Protein AF-A0A1W9ZMY2-F1 (afdb_monomer_lite)

pLDDT: mean 93.04, std 9.9, range [41.12, 98.62]

Radius of gyration: 19.67 Å; chains: 1; bounding box: 47×39×59 Å

Structure (mmCIF, N/CA/C/O backbone):
data_AF-A0A1W9ZMY2-F1
#
_entry.id   AF-A0A1W9ZMY2-F1
#
loop_
_atom_site.group_PDB
_atom_site.id
_atom_site.type_symbol
_atom_site.label_atom_id
_atom_site.label_alt_id
_atom_site.label_comp_id
_atom_site.label_asym_id
_atom_site.label_entity_id
_atom_site.label_seq_id
_atom_site.pdbx_PDB_ins_code
_atom_site.Cartn_x
_atom_site.Cartn_y
_atom_site.Cartn_z
_atom_site.occupancy
_atom_site.B_iso_or_equiv
_atom_site.auth_seq_id
_atom_site.auth_comp_id
_atom_site.auth_asym_id
_atom_site.auth_atom_id
_atom_site.pdbx_PDB_model_num
ATOM 1 N N . MET A 1 1 ? 29.558 -10.028 -0.519 1.00 41.12 1 MET A N 1
ATOM 2 C CA . MET A 1 1 ? 28.369 -9.901 -1.384 1.00 41.12 1 MET A CA 1
ATOM 3 C C . MET A 1 1 ? 28.801 -9.209 -2.659 1.00 41.12 1 MET A C 1
ATOM 5 O O . MET A 1 1 ? 29.279 -8.085 -2.589 1.00 41.12 1 MET A O 1
ATOM 9 N N . THR A 1 2 ? 28.735 -9.897 -3.792 1.00 44.56 2 THR A N 1
ATOM 10 C CA . THR A 1 2 ? 28.976 -9.296 -5.108 1.00 44.56 2 THR A CA 1
ATOM 11 C C . THR A 1 2 ? 27.843 -8.309 -5.375 1.00 44.56 2 THR A C 1
ATOM 13 O O . THR A 1 2 ? 26.681 -8.686 -5.241 1.00 44.56 2 THR A O 1
ATOM 16 N N . ALA A 1 3 ? 28.158 -7.051 -5.690 1.00 57.31 3 ALA A N 1
ATOM 17 C CA . ALA A 1 3 ? 27.140 -6.082 -6.084 1.00 57.31 3 ALA A CA 1
ATOM 18 C C . ALA A 1 3 ? 26.382 -6.636 -7.298 1.00 57.31 3 ALA A C 1
ATOM 20 O O . ALA A 1 3 ? 26.998 -7.060 -8.279 1.00 57.31 3 ALA A O 1
ATOM 21 N N . LEU A 1 4 ? 25.057 -6.693 -7.207 1.00 70.75 4 LEU A N 1
ATOM 22 C CA . LEU A 1 4 ? 24.229 -7.269 -8.255 1.00 70.75 4 LEU A CA 1
ATOM 23 C C . LEU A 1 4 ? 24.207 -6.292 -9.435 1.00 70.75 4 LEU A C 1
ATOM 25 O O . LEU A 1 4 ? 23.672 -5.189 -9.339 1.00 70.75 4 LEU A O 1
ATOM 29 N N . VAL A 1 5 ? 24.856 -6.659 -10.541 1.00 79.88 5 VAL A N 1
ATOM 30 C CA . VAL A 1 5 ? 24.943 -5.792 -11.720 1.00 79.88 5 VAL A CA 1
ATOM 31 C C . VAL A 1 5 ? 23.683 -5.979 -12.557 1.00 79.88 5 VAL A C 1
ATOM 33 O O . VAL A 1 5 ? 23.504 -7.005 -13.210 1.00 79.88 5 VAL A O 1
ATOM 36 N N . LEU A 1 6 ? 22.805 -4.974 -12.549 1.00 90.88 6 LEU A N 1
ATOM 37 C CA . LEU A 1 6 ? 21.632 -4.956 -13.420 1.00 90.88 6 LEU A CA 1
ATOM 38 C C . LEU A 1 6 ? 22.047 -4.917 -14.894 1.00 90.88 6 LEU A C 1
ATOM 40 O O . LEU A 1 6 ? 22.945 -4.165 -15.282 1.00 90.88 6 LEU A O 1
ATOM 44 N N . SER A 1 7 ? 21.339 -5.676 -15.731 1.00 94.38 7 SER A N 1
ATOM 45 C CA . SER A 1 7 ? 21.485 -5.570 -17.184 1.00 94.38 7 SER A CA 1
ATOM 46 C C . SER A 1 7 ? 21.065 -4.181 -17.678 1.00 94.38 7 SER A C 1
ATOM 48 O O . SER A 1 7 ? 20.201 -3.528 -17.087 1.00 94.38 7 SER A O 1
ATOM 50 N N . GLU A 1 8 ? 21.620 -3.742 -18.811 1.00 95.50 8 GLU A N 1
ATOM 51 C CA . GLU A 1 8 ? 21.239 -2.465 -19.437 1.00 95.50 8 GLU A CA 1
ATOM 52 C C . GLU A 1 8 ? 19.735 -2.379 -19.729 1.00 95.50 8 GLU A C 1
ATOM 54 O O . GLU A 1 8 ? 19.130 -1.315 -19.605 1.00 95.50 8 GLU A O 1
ATOM 59 N N . ARG A 1 9 ? 19.102 -3.514 -20.049 1.00 97.19 9 ARG A N 1
ATOM 60 C CA . ARG A 1 9 ? 17.650 -3.603 -20.239 1.00 97.19 9 ARG A CA 1
ATOM 61 C C . ARG A 1 9 ? 16.891 -3.204 -18.971 1.00 97.19 9 ARG A C 1
ATOM 63 O O . ARG A 1 9 ? 15.983 -2.385 -19.049 1.00 97.19 9 ARG A O 1
ATOM 70 N N . LEU A 1 10 ? 17.279 -3.729 -17.807 1.00 97.38 10 LEU A N 1
ATOM 71 C CA . LEU A 1 10 ? 16.609 -3.424 -16.536 1.00 97.38 10 LEU A CA 1
ATOM 72 C C . LEU A 1 10 ? 16.922 -2.011 -16.036 1.00 97.38 10 LEU A C 1
ATOM 74 O O . LEU A 1 10 ? 16.041 -1.352 -15.491 1.00 97.38 10 LEU A O 1
ATOM 78 N N . LYS A 1 11 ? 18.125 -1.487 -16.299 1.00 97.25 11 LYS A N 1
ATOM 79 C CA . LYS A 1 11 ? 18.429 -0.068 -16.044 1.00 97.25 11 LYS A CA 1
ATOM 80 C C . LYS A 1 11 ? 17.511 0.856 -16.847 1.00 97.25 11 LYS A C 1
ATOM 82 O O . LYS A 1 11 ? 16.967 1.810 -16.295 1.00 97.25 11 LYS A O 1
ATOM 87 N N . LYS A 1 12 ? 17.273 0.548 -18.127 1.00 98.19 12 LYS A N 1
ATOM 88 C CA . LYS A 1 12 ? 16.308 1.291 -18.955 1.00 98.19 12 LYS A CA 1
ATOM 89 C C . LYS A 1 12 ? 14.867 1.129 -18.462 1.00 98.19 12 LYS A C 1
ATOM 91 O O . LYS A 1 12 ? 14.119 2.097 -18.507 1.00 98.19 12 LYS A O 1
ATOM 96 N N . ALA A 1 13 ? 14.500 -0.043 -17.939 1.00 98.25 13 ALA A N 1
ATOM 97 C CA . ALA A 1 13 ? 13.188 -0.269 -17.330 1.00 98.25 13 ALA A CA 1
ATOM 98 C C . ALA A 1 13 ? 12.941 0.655 -16.126 1.00 98.25 13 ALA A C 1
ATOM 100 O O . ALA A 1 13 ? 11.833 1.165 -15.972 1.00 98.25 13 ALA A O 1
ATOM 101 N N . LEU A 1 14 ? 13.969 0.907 -15.303 1.00 98.19 14 LEU A N 1
ATOM 102 C CA . LEU A 1 14 ? 13.917 1.867 -14.191 1.00 98.19 14 LEU A CA 1
ATOM 103 C C . LEU A 1 14 ? 13.819 3.318 -14.682 1.00 98.19 14 LEU A C 1
ATOM 105 O O . LEU A 1 14 ? 13.104 4.123 -14.086 1.00 98.19 14 LEU A O 1
ATOM 109 N N . ALA A 1 15 ? 14.505 3.648 -15.778 1.00 98.12 15 ALA A N 1
ATOM 110 C CA . ALA A 1 15 ? 14.528 4.988 -16.363 1.00 98.12 15 ALA A CA 1
ATOM 111 C C . ALA A 1 15 ? 13.302 5.323 -17.236 1.00 98.12 15 ALA A C 1
ATOM 113 O O . ALA A 1 15 ? 13.196 6.448 -17.711 1.00 98.12 15 ALA A O 1
ATOM 114 N N . PHE A 1 16 ? 12.389 4.372 -17.459 1.00 98.38 16 PHE A N 1
ATOM 115 C CA . PHE A 1 16 ? 11.204 4.581 -18.288 1.00 98.38 16 PHE A CA 1
ATOM 116 C C . PHE A 1 16 ? 10.341 5.733 -17.765 1.00 98.38 16 PHE A C 1
ATOM 118 O O . PHE A 1 16 ? 9.996 5.767 -16.577 1.00 98.38 16 PHE A O 1
ATOM 125 N N . ASP A 1 17 ? 9.997 6.651 -18.665 1.00 97.00 17 ASP A N 1
ATOM 126 C CA . ASP A 1 17 ? 9.179 7.821 -18.377 1.00 97.00 17 ASP A CA 1
ATOM 127 C C . ASP A 1 17 ? 7.728 7.596 -18.817 1.00 97.00 17 ASP A C 1
ATOM 129 O O . ASP A 1 17 ? 7.461 7.044 -19.885 1.00 97.00 17 ASP A O 1
ATOM 133 N N . ALA A 1 18 ? 6.794 8.006 -17.965 1.00 97.69 18 ALA A N 1
ATOM 134 C CA . ALA A 1 18 ? 5.362 7.820 -18.176 1.00 97.69 18 ALA A CA 1
ATOM 135 C C . ALA A 1 18 ? 4.571 8.952 -17.500 1.00 97.69 18 ALA A C 1
ATOM 137 O O . ALA A 1 18 ? 3.857 8.712 -16.522 1.00 97.69 18 ALA A O 1
ATOM 138 N N . PRO A 1 19 ? 4.680 10.200 -17.993 1.00 97.88 19 PRO A N 1
ATOM 139 C CA . PRO A 1 19 ? 4.024 11.353 -17.374 1.00 97.88 19 PRO A CA 1
ATOM 140 C C . PRO A 1 19 ? 2.501 11.179 -17.285 1.00 97.88 19 PRO A C 1
ATOM 142 O O . PRO A 1 19 ? 1.890 11.592 -16.307 1.00 97.88 19 PRO A O 1
ATOM 145 N N . TYR A 1 20 ? 1.898 10.453 -18.229 1.00 98.31 20 TYR A N 1
ATOM 146 C CA . TYR A 1 20 ? 0.473 10.112 -18.212 1.00 98.31 20 TYR A CA 1
ATOM 147 C C . TYR A 1 20 ? 0.052 9.272 -16.991 1.00 98.31 20 TYR A C 1
ATOM 149 O O . TYR A 1 20 ? -1.079 9.405 -16.523 1.00 98.31 20 TYR A O 1
ATOM 157 N N . VAL A 1 21 ? 0.943 8.439 -16.437 1.00 98.44 21 VAL A N 1
ATOM 158 C CA . VAL A 1 21 ? 0.683 7.716 -15.179 1.00 98.44 21 VAL A CA 1
ATOM 159 C C . VAL A 1 21 ? 0.682 8.698 -14.014 1.00 98.44 21 VAL A C 1
ATOM 161 O O . VAL A 1 21 ? -0.219 8.654 -13.181 1.00 98.44 21 VAL A O 1
ATOM 164 N N . ILE A 1 22 ? 1.651 9.615 -13.981 1.00 98.38 22 ILE A N 1
ATOM 165 C CA . ILE A 1 22 ? 1.777 10.639 -12.937 1.00 98.38 22 ILE A CA 1
ATOM 166 C C . ILE A 1 22 ? 0.528 11.525 -12.907 1.00 98.38 22 ILE A C 1
ATOM 168 O O . ILE A 1 22 ? -0.100 11.675 -11.857 1.00 98.38 22 ILE A O 1
ATOM 172 N N . ASP A 1 23 ? 0.113 12.032 -14.068 1.00 98.31 23 ASP A N 1
ATOM 173 C CA . ASP A 1 23 ? -1.086 12.858 -14.216 1.00 98.31 23 ASP A CA 1
ATOM 174 C C . ASP A 1 23 ? -2.342 12.117 -13.747 1.00 98.31 23 ASP A C 1
ATOM 176 O O . ASP A 1 23 ? -3.202 12.686 -13.067 1.00 98.31 23 ASP A O 1
ATOM 180 N N . ARG A 1 24 ? -2.446 10.822 -14.073 1.00 98.19 24 ARG A N 1
ATOM 181 C CA . ARG A 1 24 ? -3.583 9.992 -13.672 1.00 98.19 24 ARG A CA 1
ATOM 182 C C . ARG A 1 24 ? -3.618 9.747 -12.164 1.00 98.19 24 ARG A C 1
ATOM 184 O O . ARG A 1 24 ? -4.696 9.851 -11.585 1.00 98.19 24 ARG A O 1
ATOM 191 N N . LEU A 1 25 ? -2.473 9.503 -11.525 1.00 97.12 25 LEU A N 1
ATOM 192 C CA . LEU A 1 25 ? -2.381 9.317 -10.069 1.00 97.12 25 LEU A CA 1
ATOM 193 C C . LEU A 1 25 ? -2.835 10.555 -9.292 1.00 97.12 25 LEU A C 1
ATOM 195 O O . LEU A 1 25 ? -3.520 10.430 -8.276 1.00 97.12 25 LEU A O 1
ATOM 199 N N . ILE A 1 26 ? -2.489 11.746 -9.781 1.00 96.81 26 ILE A N 1
ATOM 200 C CA . ILE A 1 26 ? -2.930 13.010 -9.179 1.00 96.81 26 ILE A CA 1
ATOM 201 C C . ILE A 1 26 ? -4.428 13.211 -9.412 1.00 96.81 26 ILE A C 1
ATOM 203 O O . ILE A 1 26 ? -5.179 13.494 -8.477 1.00 96.81 26 ILE A O 1
ATOM 207 N N . LYS A 1 27 ? -4.883 13.036 -10.659 1.00 96.31 27 LYS A N 1
ATOM 208 C CA . LYS A 1 27 ? -6.290 13.217 -11.042 1.00 96.31 27 LYS A CA 1
ATOM 209 C C . LYS A 1 27 ? -7.229 12.324 -10.231 1.00 96.31 27 LYS A C 1
ATOM 211 O O . LYS A 1 27 ? -8.294 12.779 -9.815 1.00 96.31 27 LYS A O 1
ATOM 216 N N . ASP A 1 28 ? -6.818 11.084 -9.988 1.00 93.31 28 ASP A N 1
ATOM 217 C CA . ASP A 1 28 ? -7.602 10.090 -9.255 1.00 93.31 28 ASP A CA 1
ATOM 218 C C . ASP A 1 28 ? -7.400 10.190 -7.729 1.00 93.31 28 ASP A C 1
ATOM 220 O O . ASP A 1 28 ? -7.976 9.407 -6.977 1.00 93.31 28 ASP A O 1
ATOM 224 N N . ARG A 1 29 ? -6.638 11.194 -7.261 1.00 90.38 29 ARG A N 1
ATOM 225 C CA . ARG A 1 29 ? -6.336 11.469 -5.844 1.00 90.38 29 ARG A CA 1
ATOM 226 C C . ARG A 1 29 ? -5.662 10.304 -5.116 1.00 90.38 29 ARG A C 1
ATOM 228 O O . ARG A 1 29 ? -5.829 10.139 -3.909 1.00 90.38 29 ARG A O 1
ATOM 235 N N . VAL A 1 30 ? -4.883 9.512 -5.850 1.00 90.00 30 VAL A N 1
ATOM 236 C CA . VAL A 1 30 ? -3.971 8.520 -5.266 1.00 90.00 30 VAL A CA 1
ATOM 237 C C . VAL A 1 30 ? -2.803 9.246 -4.596 1.00 90.00 30 VAL A C 1
ATOM 239 O O . VAL A 1 30 ? -2.423 8.919 -3.474 1.00 90.00 30 VAL A O 1
ATOM 242 N N . ALA A 1 31 ? -2.272 10.278 -5.256 1.00 92.38 31 ALA A N 1
ATOM 243 C CA . ALA A 1 31 ? -1.204 11.122 -4.737 1.00 92.38 31 ALA A CA 1
ATOM 244 C C . ALA A 1 31 ? -1.600 12.601 -4.774 1.00 92.38 31 ALA A C 1
ATOM 246 O O . ALA A 1 31 ? -2.071 13.097 -5.794 1.00 92.38 31 ALA A O 1
ATOM 247 N N . ASP A 1 32 ? -1.338 13.324 -3.685 1.00 90.31 32 ASP A N 1
ATOM 248 C CA . ASP A 1 32 ? -1.681 14.749 -3.579 1.00 90.31 32 ASP A CA 1
ATOM 249 C C . ASP A 1 32 ? -0.687 15.668 -4.308 1.00 90.31 32 ASP A C 1
ATOM 251 O O . ASP A 1 32 ? -0.974 16.839 -4.551 1.00 90.31 32 ASP A O 1
ATOM 255 N N . THR A 1 33 ? 0.504 15.159 -4.647 1.00 94.75 33 THR A N 1
ATOM 256 C CA . THR A 1 33 ? 1.567 15.946 -5.286 1.00 94.75 33 THR A CA 1
ATOM 257 C C . THR A 1 33 ? 2.233 15.186 -6.436 1.00 94.7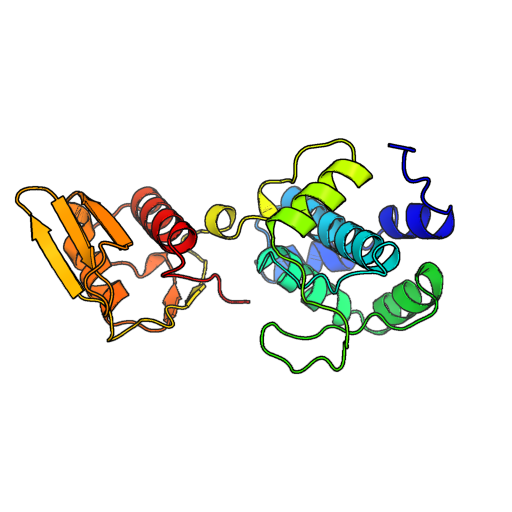5 33 THR A C 1
ATOM 259 O O . THR A 1 33 ? 2.340 13.956 -6.375 1.00 94.75 33 THR A O 1
ATOM 262 N N . PRO A 1 34 ? 2.774 15.897 -7.447 1.00 96.88 34 PRO A N 1
ATOM 263 C CA . PRO A 1 34 ? 3.580 15.278 -8.501 1.00 96.88 34 PRO A CA 1
ATOM 264 C C . PRO A 1 34 ? 4.808 14.532 -7.979 1.00 96.88 34 PRO A C 1
ATOM 266 O O . PRO A 1 34 ? 5.166 13.492 -8.523 1.00 96.88 34 PRO A O 1
ATOM 269 N N . ALA A 1 35 ? 5.432 15.028 -6.906 1.00 97.00 35 ALA A N 1
ATOM 270 C CA . ALA A 1 35 ? 6.581 14.372 -6.290 1.00 97.00 35 ALA A CA 1
ATOM 271 C C . ALA A 1 35 ? 6.209 12.986 -5.740 1.00 97.00 35 ALA A C 1
ATOM 273 O O . ALA A 1 35 ? 6.886 12.008 -6.047 1.00 97.00 35 ALA A O 1
ATOM 274 N N . LEU A 1 36 ? 5.097 12.888 -5.003 1.00 95.62 36 LEU A N 1
ATOM 275 C CA . LEU A 1 36 ? 4.600 11.612 -4.486 1.00 95.62 36 LEU A CA 1
ATOM 276 C C . LEU A 1 36 ? 4.155 10.673 -5.617 1.00 95.62 36 LEU A C 1
ATOM 278 O O . LEU A 1 36 ? 4.476 9.490 -5.588 1.00 95.62 36 LEU A O 1
ATOM 282 N N . ALA A 1 37 ? 3.457 11.187 -6.635 1.00 97.56 37 ALA A N 1
ATOM 283 C CA . ALA A 1 37 ? 3.070 10.392 -7.803 1.00 97.56 37 ALA A CA 1
ATOM 284 C C . ALA A 1 37 ? 4.299 9.818 -8.536 1.00 97.56 37 ALA A C 1
ATOM 286 O O . ALA A 1 37 ? 4.318 8.639 -8.896 1.00 97.56 37 ALA A O 1
ATOM 287 N N . GLY A 1 38 ? 5.346 10.632 -8.703 1.00 98.31 38 GLY A N 1
ATOM 288 C CA . GLY A 1 38 ? 6.627 10.216 -9.272 1.00 98.31 38 GLY A CA 1
ATOM 289 C C . GLY A 1 38 ? 7.339 9.157 -8.431 1.00 98.31 38 GLY A C 1
ATOM 290 O O . GLY A 1 38 ? 7.845 8.179 -8.981 1.00 98.31 38 GLY A O 1
ATOM 291 N N . GLU A 1 39 ? 7.343 9.313 -7.105 1.00 97.88 39 GLU A N 1
ATOM 292 C CA . GLU A 1 39 ? 7.908 8.328 -6.178 1.00 97.88 39 GLU A CA 1
ATOM 293 C C . GLU A 1 39 ? 7.176 6.983 -6.284 1.00 97.88 39 GLU A C 1
ATOM 295 O O . GLU A 1 39 ? 7.816 5.952 -6.479 1.00 97.88 39 GLU A O 1
ATOM 300 N N . LEU A 1 40 ? 5.839 6.990 -6.274 1.00 98.00 40 LEU A N 1
ATOM 301 C CA . LEU A 1 40 ? 5.026 5.780 -6.423 1.00 98.00 40 LEU A CA 1
ATOM 302 C C . LEU A 1 40 ? 5.328 5.036 -7.721 1.00 98.00 40 LEU A C 1
ATOM 304 O O . LEU A 1 40 ? 5.577 3.831 -7.703 1.00 98.00 40 LEU A O 1
ATOM 308 N N . PHE A 1 41 ? 5.351 5.747 -8.850 1.00 98.56 41 PHE A N 1
ATOM 309 C CA . PHE A 1 41 ? 5.647 5.120 -10.135 1.00 98.56 41 PHE A CA 1
ATOM 310 C C . PHE A 1 41 ? 7.097 4.617 -10.221 1.00 98.56 41 PHE A C 1
ATOM 312 O O . PHE A 1 41 ? 7.370 3.582 -10.833 1.00 98.56 41 PHE A O 1
ATOM 319 N N . SER A 1 42 ? 8.040 5.311 -9.579 1.00 98.50 42 SER A N 1
ATOM 320 C CA . SER A 1 42 ? 9.419 4.835 -9.439 1.00 98.50 42 SER A CA 1
ATOM 321 C C . SER A 1 42 ? 9.476 3.495 -8.699 1.00 98.50 42 SER A C 1
ATOM 323 O O . SER A 1 42 ? 10.110 2.553 -9.182 1.00 98.50 42 SER A O 1
ATOM 325 N N . GLU A 1 43 ? 8.755 3.364 -7.584 1.00 98.38 43 GLU A N 1
ATOM 326 C CA . GLU A 1 43 ? 8.720 2.126 -6.800 1.00 98.38 43 GLU A CA 1
ATOM 327 C C . GLU A 1 43 ? 8.008 0.971 -7.517 1.00 98.38 43 GLU A C 1
ATOM 329 O O . GLU A 1 43 ? 8.448 -0.169 -7.383 1.00 98.38 43 GLU A O 1
ATOM 334 N N . VAL A 1 44 ? 7.001 1.239 -8.360 1.00 98.31 44 VAL A N 1
ATOM 335 C CA . VAL A 1 44 ? 6.407 0.216 -9.249 1.00 98.31 44 VAL A CA 1
ATOM 336 C C . VAL A 1 44 ? 7.475 -0.396 -10.163 1.00 98.31 44 VAL A C 1
ATOM 338 O O . VAL A 1 44 ? 7.607 -1.617 -10.254 1.00 98.31 44 VAL A O 1
ATOM 341 N N . LYS A 1 45 ? 8.296 0.440 -10.811 1.00 98.50 45 LYS A N 1
ATOM 342 C CA . LYS A 1 45 ? 9.367 -0.036 -11.706 1.00 98.50 45 LYS A CA 1
ATOM 343 C C . LYS A 1 45 ? 10.447 -0.807 -10.943 1.00 98.50 45 LYS A C 1
ATOM 345 O O . LYS A 1 45 ? 10.921 -1.836 -11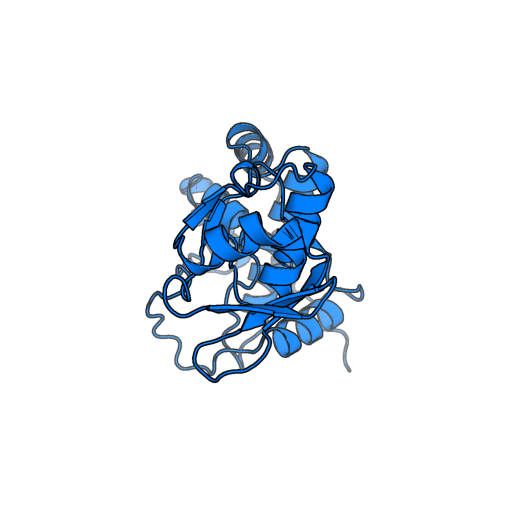.427 1.00 98.50 45 LYS A O 1
ATOM 350 N N . LYS A 1 46 ? 10.827 -0.340 -9.748 1.00 98.25 46 LYS A N 1
ATOM 351 C CA . LYS A 1 46 ? 11.784 -1.046 -8.878 1.00 98.25 46 LYS A CA 1
ATOM 352 C C . LYS A 1 46 ? 11.252 -2.401 -8.429 1.00 98.25 46 LYS A C 1
ATOM 354 O O . LYS A 1 46 ? 12.000 -3.372 -8.468 1.00 98.25 46 LYS A O 1
ATOM 359 N N . PHE A 1 47 ? 9.968 -2.482 -8.085 1.00 97.88 47 PHE A N 1
ATOM 360 C CA . PHE A 1 47 ? 9.305 -3.738 -7.751 1.00 97.88 47 PHE A CA 1
ATOM 361 C C . PHE A 1 47 ? 9.399 -4.745 -8.899 1.00 97.88 47 PHE A C 1
ATOM 363 O O . PHE A 1 47 ? 9.856 -5.864 -8.686 1.00 97.88 47 PHE A O 1
ATOM 370 N N . PHE A 1 48 ? 9.082 -4.340 -10.134 1.00 97.75 48 PHE A N 1
ATOM 371 C CA . PHE A 1 48 ? 9.198 -5.231 -11.295 1.00 97.75 48 PHE A CA 1
ATOM 372 C C . PHE A 1 48 ? 10.618 -5.739 -11.517 1.00 97.75 48 PHE A C 1
ATOM 374 O O . PHE A 1 48 ? 10.815 -6.930 -11.756 1.00 97.75 48 PHE A O 1
ATOM 381 N N . VAL A 1 49 ? 11.611 -4.850 -11.430 1.00 97.88 49 VAL A N 1
ATOM 382 C CA . VAL A 1 49 ? 13.020 -5.233 -11.570 1.00 97.88 49 VAL A CA 1
ATOM 383 C C . VAL A 1 49 ? 13.430 -6.197 -10.462 1.00 97.88 49 VAL A C 1
ATOM 385 O O . VAL A 1 49 ? 14.075 -7.197 -10.760 1.00 97.88 49 VAL A O 1
ATOM 388 N N . LEU A 1 50 ? 13.024 -5.944 -9.216 1.00 96.81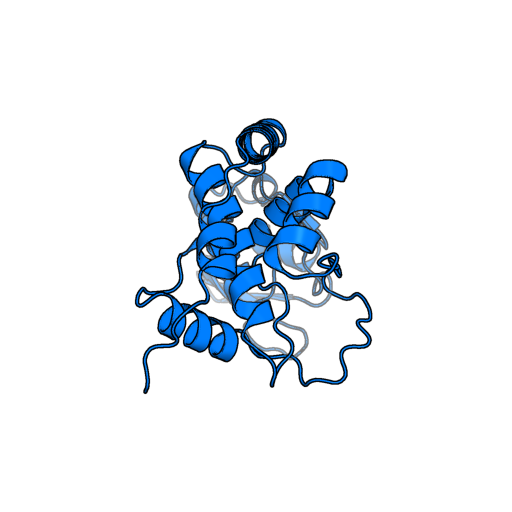 50 LEU A N 1
ATOM 389 C CA . LEU A 1 50 ? 13.327 -6.814 -8.085 1.00 96.81 50 LEU A CA 1
ATOM 390 C C . LEU A 1 50 ? 12.694 -8.205 -8.247 1.00 96.81 50 LEU A C 1
ATOM 392 O O . LEU A 1 50 ? 13.362 -9.207 -7.997 1.00 96.81 50 LEU A O 1
ATOM 396 N N . CYS A 1 51 ? 11.444 -8.278 -8.715 1.00 95.25 51 CYS A N 1
ATOM 397 C CA . CYS A 1 51 ? 10.776 -9.537 -9.047 1.00 95.25 51 CYS A CA 1
ATOM 398 C C . CYS A 1 51 ? 11.466 -10.284 -10.199 1.00 95.25 51 CYS A C 1
ATOM 400 O O . CYS A 1 51 ? 11.564 -11.504 -10.146 1.00 95.25 51 CYS A O 1
ATOM 402 N N . GLU A 1 52 ? 11.949 -9.580 -11.228 1.00 95.44 52 GLU A N 1
ATOM 403 C CA . GLU A 1 52 ? 12.646 -10.183 -12.375 1.00 95.44 52 GLU A CA 1
ATOM 404 C C . GLU A 1 52 ? 13.975 -10.834 -11.982 1.00 95.44 52 GLU A C 1
ATOM 406 O O . GLU A 1 52 ? 14.321 -11.887 -12.509 1.00 95.44 52 GLU A O 1
ATOM 411 N N . ILE A 1 53 ? 14.722 -10.214 -11.065 1.00 95.00 53 ILE A N 1
ATOM 412 C CA . ILE A 1 53 ? 16.016 -10.741 -10.604 1.00 95.00 53 ILE A CA 1
ATOM 413 C C . ILE A 1 53 ? 15.889 -11.733 -9.442 1.00 95.00 53 ILE A C 1
ATOM 415 O O . ILE A 1 53 ? 16.899 -12.276 -9.001 1.00 95.00 53 ILE A O 1
ATOM 419 N N . THR A 1 54 ? 14.679 -11.932 -8.915 1.00 93.62 54 THR A N 1
ATOM 420 C CA . THR A 1 54 ? 14.412 -12.842 -7.798 1.00 93.62 54 THR A CA 1
ATOM 421 C C . THR A 1 54 ? 13.767 -14.118 -8.325 1.00 93.62 54 THR A C 1
ATOM 423 O O . THR A 1 54 ? 12.575 -14.156 -8.642 1.00 93.62 54 THR A O 1
ATOM 426 N N . ASP A 1 55 ? 14.558 -15.182 -8.412 1.00 90.25 55 ASP A N 1
ATOM 427 C CA . ASP A 1 55 ? 14.151 -16.477 -8.954 1.00 90.25 55 ASP A CA 1
ATOM 428 C C . ASP A 1 55 ? 13.755 -17.492 -7.870 1.00 90.25 55 ASP A C 1
ATOM 430 O O . ASP A 1 55 ? 12.903 -18.341 -8.124 1.00 90.25 55 ASP A O 1
ATOM 434 N N . ASP A 1 56 ? 14.273 -17.365 -6.650 1.00 92.25 56 ASP A N 1
ATOM 435 C CA . ASP A 1 56 ? 14.116 -18.338 -5.564 1.00 92.25 56 ASP A CA 1
ATOM 436 C C . ASP A 1 56 ? 12.827 -18.190 -4.732 1.00 92.25 56 ASP A C 1
ATOM 438 O O . ASP A 1 56 ? 12.336 -19.168 -4.161 1.00 92.25 56 ASP A O 1
ATOM 442 N N . VAL A 1 57 ? 12.239 -16.991 -4.681 1.00 92.75 57 VAL A N 1
ATOM 443 C CA . VAL A 1 57 ? 11.000 -16.703 -3.936 1.00 92.75 57 VAL A CA 1
ATOM 444 C C . VAL A 1 57 ? 10.009 -15.887 -4.762 1.00 92.75 57 VAL A C 1
ATOM 446 O O . VAL A 1 57 ? 10.387 -15.119 -5.641 1.00 92.75 57 VAL A O 1
ATOM 449 N N . SER A 1 58 ? 8.719 -16.027 -4.460 1.00 91.94 58 SER A N 1
ATOM 450 C CA . SER A 1 58 ? 7.682 -15.154 -5.011 1.00 91.94 58 SER A CA 1
ATOM 451 C C . SER A 1 58 ? 7.527 -13.924 -4.118 1.00 91.94 58 SER A C 1
ATOM 453 O O . SER A 1 58 ? 7.222 -14.062 -2.933 1.00 91.94 58 SER A O 1
ATOM 455 N N . LEU A 1 59 ? 7.762 -12.726 -4.655 1.00 92.69 59 LEU A N 1
ATOM 456 C CA . LEU A 1 59 ? 7.616 -11.466 -3.920 1.00 92.69 59 LEU A CA 1
ATOM 457 C C . LEU A 1 59 ? 6.230 -10.862 -4.216 1.00 92.69 59 LEU A C 1
ATOM 459 O O . LEU A 1 59 ? 6.017 -10.400 -5.338 1.00 92.69 59 LEU A O 1
ATOM 463 N N . PRO A 1 60 ? 5.280 -10.873 -3.263 1.00 92.00 60 PRO A N 1
ATOM 464 C CA . PRO A 1 60 ? 3.987 -10.224 -3.437 1.00 92.00 60 PRO A CA 1
ATOM 465 C C . PRO A 1 60 ? 4.112 -8.700 -3.309 1.00 92.00 60 PRO A C 1
ATOM 467 O O . PRO A 1 60 ? 5.121 -8.171 -2.839 1.00 92.00 60 PRO A O 1
ATOM 470 N N . MET A 1 61 ? 3.056 -7.986 -3.694 1.00 93.50 61 MET A N 1
ATOM 471 C CA . MET A 1 61 ? 2.957 -6.552 -3.442 1.00 93.50 61 MET A CA 1
ATOM 472 C C . MET A 1 61 ? 2.707 -6.286 -1.948 1.00 93.50 61 MET A C 1
ATOM 474 O O . MET A 1 61 ? 1.745 -6.803 -1.380 1.00 93.50 61 MET A O 1
ATOM 478 N N . TYR A 1 62 ? 3.568 -5.480 -1.316 1.00 92.56 62 TYR A N 1
ATOM 479 C CA . TYR A 1 62 ? 3.504 -5.157 0.122 1.00 92.56 62 TYR A CA 1
ATOM 480 C C . TYR A 1 62 ? 3.041 -3.732 0.442 1.00 92.56 62 TYR A C 1
ATOM 482 O O . TYR A 1 62 ? 2.923 -3.390 1.614 1.00 92.56 62 TYR A O 1
ATOM 490 N N . SER A 1 63 ? 2.808 -2.902 -0.575 1.00 94.50 63 SER A N 1
ATOM 491 C CA . SER A 1 63 ? 2.323 -1.533 -0.401 1.00 94.50 63 SER A CA 1
ATOM 492 C C . SER A 1 63 ? 1.061 -1.335 -1.213 1.00 94.50 63 SER A C 1
ATOM 494 O O . SER A 1 63 ? 1.099 -1.424 -2.439 1.00 94.50 63 SER A O 1
ATOM 496 N N . ALA A 1 64 ? -0.045 -1.013 -0.543 1.00 92.94 64 ALA A N 1
ATOM 497 C CA . ALA A 1 64 ? -1.306 -0.701 -1.211 1.00 92.94 64 ALA A CA 1
ATOM 498 C C . ALA A 1 64 ? -1.166 0.521 -2.133 1.00 92.94 64 ALA A C 1
ATOM 500 O O . ALA A 1 64 ? -1.810 0.619 -3.172 1.00 92.94 64 ALA A O 1
ATOM 501 N N . MET A 1 65 ? -0.277 1.448 -1.777 1.00 93.81 65 MET A N 1
ATOM 502 C CA . MET A 1 65 ? 0.001 2.639 -2.570 1.00 93.81 65 MET A CA 1
ATOM 503 C C . MET A 1 65 ? 0.775 2.343 -3.854 1.00 93.81 65 MET A C 1
ATOM 505 O O . MET A 1 65 ? 0.425 2.855 -4.919 1.00 93.81 65 MET A O 1
ATOM 509 N N . VAL A 1 66 ? 1.810 1.506 -3.771 1.00 96.31 66 VAL A N 1
ATOM 510 C CA . VAL A 1 66 ? 2.535 1.048 -4.966 1.00 96.31 66 VAL A CA 1
ATOM 511 C C . VAL A 1 66 ? 1.622 0.167 -5.825 1.00 96.31 66 VAL A C 1
ATOM 513 O O . VAL A 1 66 ? 1.656 0.269 -7.049 1.00 96.31 66 VAL A O 1
ATOM 516 N N . ASP A 1 67 ? 0.742 -0.622 -5.202 1.00 95.19 67 ASP A N 1
ATOM 517 C CA . ASP A 1 67 ? -0.273 -1.416 -5.899 1.00 95.19 67 ASP A CA 1
ATOM 518 C C . ASP A 1 67 ? -1.240 -0.541 -6.708 1.00 95.19 67 ASP A C 1
ATOM 520 O O . ASP A 1 67 ? -1.465 -0.794 -7.889 1.00 95.19 67 ASP A O 1
ATOM 524 N N . GLN A 1 68 ? -1.749 0.551 -6.124 1.00 94.19 68 GLN A N 1
ATOM 525 C CA . GLN A 1 68 ? -2.574 1.534 -6.837 1.00 94.19 68 GLN A CA 1
ATOM 526 C C . GLN A 1 68 ? -1.844 2.149 -8.030 1.00 94.19 68 GLN A C 1
ATOM 528 O O . GLN A 1 68 ? -2.422 2.270 -9.110 1.00 94.19 68 GLN A O 1
ATOM 533 N N . ALA A 1 69 ? -0.564 2.492 -7.873 1.00 96.69 69 ALA A N 1
ATOM 534 C CA . ALA A 1 69 ? 0.230 3.015 -8.979 1.00 96.69 69 ALA A CA 1
ATOM 535 C C . ALA A 1 69 ? 0.446 1.985 -10.094 1.00 96.69 69 ALA A C 1
ATOM 537 O O . ALA A 1 69 ? 0.392 2.333 -11.278 1.00 96.69 69 ALA A O 1
ATOM 538 N N . TRP A 1 70 ? 0.619 0.712 -9.738 1.00 97.00 70 TRP A N 1
ATOM 539 C CA . TRP A 1 70 ? 0.666 -0.368 -10.712 1.00 97.00 70 TRP A CA 1
ATOM 540 C C . TRP A 1 70 ? -0.689 -0.529 -11.420 1.00 97.00 70 TRP A C 1
ATOM 542 O O . TRP A 1 70 ? -0.723 -0.537 -12.651 1.00 97.00 70 TRP A O 1
ATOM 552 N N . HIS A 1 71 ? -1.808 -0.546 -10.689 1.00 95.31 71 HIS A N 1
ATOM 553 C CA . HIS A 1 71 ? -3.150 -0.564 -11.277 1.00 95.31 71 HIS A CA 1
ATOM 554 C C . HIS A 1 71 ? -3.355 0.579 -12.274 1.00 95.31 71 HIS A C 1
ATOM 556 O O . HIS A 1 71 ? -3.823 0.346 -13.387 1.00 95.31 71 HIS A O 1
ATOM 562 N N . THR A 1 72 ? -2.955 1.802 -11.917 1.00 97.12 72 THR A N 1
ATOM 563 C CA . THR A 1 72 ? -3.019 2.947 -12.828 1.00 97.12 72 THR A CA 1
ATOM 564 C C . THR A 1 72 ? -2.200 2.709 -14.093 1.00 97.12 72 THR A C 1
ATOM 566 O O . THR A 1 72 ? -2.695 2.990 -15.183 1.00 97.12 72 THR A O 1
ATOM 569 N N . PHE A 1 73 ? -0.983 2.168 -13.984 1.00 98.25 73 PHE A N 1
ATOM 570 C CA . PHE A 1 73 ? -0.145 1.908 -15.154 1.00 98.25 73 PHE A CA 1
ATOM 571 C C . PHE A 1 73 ? -0.752 0.849 -16.088 1.00 98.25 73 PHE A C 1
ATOM 573 O O . PHE A 1 73 ? -0.744 1.044 -17.300 1.00 98.25 73 PHE A O 1
ATOM 580 N N . ILE A 1 74 ? -1.359 -0.214 -15.547 1.00 97.12 74 ILE A N 1
ATOM 581 C CA . ILE A 1 74 ? -2.021 -1.270 -16.339 1.00 97.12 74 ILE A CA 1
ATOM 582 C C . ILE A 1 74 ? -3.133 -0.706 -17.234 1.00 97.12 74 ILE A C 1
ATOM 584 O O . ILE A 1 74 ? -3.341 -1.204 -18.341 1.00 97.12 74 ILE A O 1
ATOM 588 N N . LEU A 1 75 ? -3.840 0.341 -16.787 1.00 97.06 75 LEU A N 1
ATOM 589 C CA . LEU A 1 75 ? -4.920 0.962 -17.566 1.00 97.06 75 LEU A CA 1
ATOM 590 C C . LEU A 1 75 ? -4.422 1.628 -18.857 1.00 97.06 75 LEU A C 1
ATOM 592 O O . LEU A 1 75 ? -5.188 1.745 -19.815 1.00 97.06 75 LEU A O 1
ATOM 596 N N . PHE A 1 76 ? -3.141 1.993 -18.930 1.00 98.12 76 PHE A N 1
ATOM 597 C CA . PHE A 1 76 ? -2.474 2.398 -20.169 1.00 98.12 76 PHE A CA 1
ATOM 598 C C . PHE A 1 76 ? -2.019 1.149 -20.928 1.00 98.12 76 PHE A C 1
ATOM 600 O O . PHE A 1 76 ? -0.836 0.854 -21.056 1.00 98.12 76 PHE A O 1
ATOM 607 N N . THR A 1 77 ? -3.001 0.347 -21.349 1.00 97.56 77 THR A N 1
ATOM 608 C CA . THR A 1 77 ? -2.802 -1.051 -21.771 1.00 97.56 77 THR A CA 1
ATOM 609 C C . THR A 1 77 ? -1.775 -1.227 -22.892 1.00 97.56 77 THR A C 1
ATOM 611 O O . THR A 1 77 ? -0.992 -2.179 -22.848 1.00 97.56 77 THR A O 1
ATOM 614 N N . ALA A 1 78 ? -1.734 -0.323 -23.877 1.00 98.31 78 ALA A N 1
ATOM 615 C CA . ALA A 1 78 ? -0.785 -0.388 -24.987 1.00 98.31 78 ALA A CA 1
ATOM 616 C C . ALA A 1 78 ? 0.650 -0.117 -24.509 1.00 98.31 78 ALA A C 1
ATOM 618 O O . ALA A 1 78 ? 1.560 -0.904 -24.778 1.00 98.31 78 ALA A O 1
ATOM 619 N N . GLU A 1 79 ? 0.840 0.954 -23.743 1.00 98.56 79 GLU A N 1
ATOM 620 C CA . GLU A 1 79 ? 2.120 1.363 -23.178 1.00 98.56 79 GLU A CA 1
ATOM 621 C C . GLU A 1 79 ? 2.630 0.348 -22.154 1.00 98.56 79 GLU A C 1
ATOM 623 O O . GLU A 1 79 ? 3.806 -0.013 -22.172 1.00 98.56 79 GLU A O 1
ATOM 628 N N . TYR A 1 80 ? 1.742 -0.169 -21.305 1.00 98.56 80 TYR A N 1
ATOM 629 C CA . TYR A 1 80 ? 2.052 -1.186 -20.308 1.00 98.56 80 TYR A CA 1
ATOM 630 C C . TYR A 1 80 ? 2.485 -2.507 -20.949 1.00 98.56 80 TYR A C 1
ATOM 632 O O . TYR A 1 80 ? 3.479 -3.115 -20.538 1.00 98.56 80 TYR A O 1
ATOM 640 N N . THR A 1 81 ? 1.777 -2.938 -21.997 1.00 98.44 81 THR A N 1
ATOM 641 C CA . THR A 1 81 ? 2.137 -4.135 -22.767 1.00 98.44 81 THR A CA 1
ATOM 642 C C . THR A 1 81 ? 3.495 -3.944 -23.439 1.00 98.44 81 THR A C 1
ATOM 644 O O . THR A 1 81 ? 4.366 -4.808 -23.318 1.00 98.44 81 THR A O 1
ATOM 647 N N . ALA A 1 82 ? 3.717 -2.795 -24.086 1.00 98.56 82 ALA A N 1
ATOM 648 C CA . ALA A 1 82 ? 4.991 -2.474 -24.722 1.00 98.56 82 ALA A CA 1
ATOM 649 C C . ALA A 1 82 ? 6.147 -2.441 -23.710 1.00 98.56 82 ALA A C 1
ATOM 651 O O . ALA A 1 82 ? 7.174 -3.076 -23.945 1.00 98.56 82 ALA A O 1
ATOM 652 N N . TYR A 1 83 ? 5.965 -1.778 -22.564 1.00 98.62 83 TYR A N 1
ATOM 653 C CA . TYR A 1 83 ? 6.931 -1.735 -21.464 1.00 98.62 83 TYR A CA 1
ATOM 654 C C . TYR A 1 83 ? 7.290 -3.147 -20.982 1.00 98.62 83 TYR A C 1
ATOM 656 O O . TYR A 1 83 ? 8.465 -3.517 -20.927 1.00 98.62 83 TYR A O 1
ATOM 664 N N . SER A 1 84 ? 6.273 -3.962 -20.697 1.00 98.50 84 SER A N 1
ATOM 665 C CA . SER A 1 84 ? 6.447 -5.317 -20.174 1.00 98.50 84 SER A CA 1
ATOM 666 C C . SER A 1 84 ? 7.222 -6.203 -21.156 1.00 98.50 84 SER A C 1
ATOM 668 O O . SER A 1 84 ? 8.260 -6.773 -20.813 1.00 98.50 84 SER A O 1
ATOM 670 N N . HIS A 1 85 ? 6.794 -6.259 -22.420 1.00 98.31 85 HIS A N 1
ATOM 671 C CA . HIS A 1 85 ? 7.474 -7.067 -23.432 1.00 98.31 85 HIS A CA 1
ATOM 672 C C . HIS A 1 85 ? 8.885 -6.562 -23.744 1.00 98.31 85 HIS A C 1
ATOM 674 O O . HIS A 1 85 ? 9.805 -7.370 -23.865 1.00 98.31 85 HIS A O 1
ATOM 680 N N . HIS A 1 86 ? 9.081 -5.247 -23.836 1.00 98.12 86 HIS A N 1
ATOM 681 C CA . HIS A 1 86 ? 10.378 -4.677 -24.184 1.00 98.12 86 HIS A CA 1
ATOM 682 C C . HIS A 1 86 ? 11.430 -4.910 -23.087 1.00 98.12 86 HIS A C 1
ATOM 684 O O . HIS A 1 86 ? 12.563 -5.294 -23.387 1.00 98.12 86 HIS A O 1
ATOM 690 N N . TYR A 1 87 ? 11.068 -4.723 -21.813 1.00 98.31 87 TYR A N 1
ATOM 691 C CA . TYR A 1 87 ? 12.028 -4.789 -20.706 1.00 98.31 87 TYR A CA 1
ATOM 692 C C . TYR A 1 87 ? 12.080 -6.138 -19.977 1.00 98.31 87 TYR A C 1
ATOM 694 O O . TYR A 1 87 ? 13.113 -6.459 -19.391 1.00 98.31 87 TYR A O 1
ATOM 702 N N . PHE A 1 88 ? 11.020 -6.944 -20.039 1.00 97.19 88 PHE A N 1
ATOM 703 C CA . PHE A 1 88 ? 10.902 -8.209 -19.295 1.00 97.19 88 PHE A CA 1
ATOM 704 C C . PHE A 1 88 ? 10.641 -9.415 -20.207 1.00 97.19 88 PHE A C 1
ATOM 706 O O . PHE A 1 88 ? 10.598 -10.553 -19.741 1.00 97.19 88 PHE A O 1
ATOM 713 N N . GLY A 1 89 ? 10.472 -9.192 -21.516 1.00 97.06 89 GLY A N 1
ATOM 714 C CA . GLY A 1 89 ? 10.225 -10.248 -22.504 1.00 97.06 89 GLY A CA 1
ATOM 715 C C . GLY A 1 89 ? 8.832 -10.880 -22.424 1.00 97.06 89 GLY A C 1
ATOM 716 O O . GLY A 1 89 ? 8.525 -11.771 -23.211 1.00 97.06 89 GLY A O 1
ATOM 717 N N . ARG A 1 90 ? 7.983 -10.434 -21.494 1.00 96.69 90 ARG A N 1
ATOM 718 C CA . ARG A 1 90 ? 6.639 -10.967 -21.245 1.00 96.69 90 ARG A CA 1
ATOM 7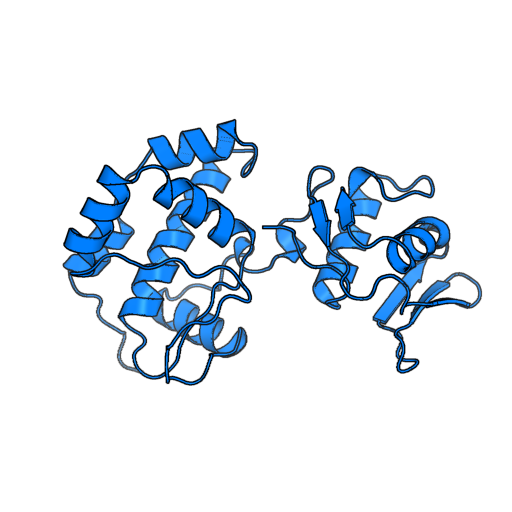19 C C . ARG A 1 90 ? 5.739 -9.890 -20.661 1.00 96.69 90 ARG A C 1
ATOM 721 O O . ARG A 1 90 ? 6.238 -8.938 -20.069 1.00 96.69 90 ARG A O 1
ATOM 728 N N . TYR A 1 91 ? 4.430 -10.086 -20.763 1.00 96.38 91 TYR A N 1
ATOM 729 C CA . TYR A 1 91 ? 3.467 -9.302 -20.000 1.00 96.38 91 TYR A CA 1
ATOM 730 C C . TYR A 1 91 ? 3.660 -9.544 -18.495 1.00 96.38 91 TYR A C 1
ATOM 732 O O . TYR A 1 91 ? 3.734 -10.693 -18.048 1.00 96.38 91 TYR A O 1
ATOM 740 N N . LEU A 1 92 ? 3.768 -8.469 -17.713 1.00 95.00 92 LEU A N 1
ATOM 741 C CA . LEU A 1 92 ? 3.872 -8.548 -16.261 1.00 95.00 92 LEU A CA 1
ATOM 742 C C . LEU A 1 92 ? 2.462 -8.712 -15.684 1.00 95.00 92 LEU A C 1
ATOM 744 O O . LEU A 1 92 ? 1.679 -7.772 -15.625 1.00 95.00 92 LEU A O 1
ATOM 748 N N . ASN A 1 93 ? 2.101 -9.932 -15.297 1.00 89.94 93 ASN A N 1
ATOM 749 C CA . ASN A 1 93 ? 0.772 -10.179 -14.746 1.00 89.94 93 ASN A CA 1
ATOM 750 C C . ASN A 1 93 ? 0.631 -9.528 -13.368 1.00 89.94 93 ASN A C 1
ATOM 752 O O . ASN A 1 93 ? 1.430 -9.793 -12.470 1.00 89.94 93 ASN A O 1
ATOM 756 N N . HIS A 1 94 ? -0.419 -8.728 -13.202 1.00 86.12 94 HIS A N 1
ATOM 757 C CA . HIS A 1 94 ? -0.876 -8.290 -11.891 1.00 86.12 94 HIS A CA 1
ATOM 758 C C . HIS A 1 94 ? -1.783 -9.356 -11.294 1.00 86.12 94 HIS A C 1
ATOM 760 O O . HIS A 1 94 ? -2.684 -9.858 -11.970 1.00 86.12 94 HIS A O 1
ATOM 766 N N . VAL A 1 95 ? -1.526 -9.715 -10.039 1.00 72.00 95 VAL A N 1
ATOM 767 C CA . VAL A 1 95 ? -2.419 -10.575 -9.270 1.00 72.00 95 VAL A CA 1
ATOM 768 C C . VAL A 1 95 ? -2.819 -9.807 -8.016 1.00 72.00 95 VAL A C 1
ATOM 770 O O . VAL A 1 95 ? -1.948 -9.524 -7.190 1.00 72.00 95 VAL A O 1
ATOM 773 N N . PRO A 1 96 ? -4.115 -9.483 -7.854 1.00 62.62 96 PRO A N 1
ATOM 774 C CA . PRO A 1 96 ? -4.602 -8.814 -6.661 1.00 62.62 96 PRO A CA 1
ATOM 775 C C . PRO A 1 96 ? -4.220 -9.576 -5.393 1.00 62.62 96 PRO A C 1
ATOM 777 O O . PRO A 1 96 ? -4.178 -10.811 -5.384 1.00 62.62 96 PRO A O 1
ATOM 780 N N . ALA A 1 97 ? -4.004 -8.847 -4.299 1.00 54.66 97 ALA A N 1
ATOM 781 C CA . ALA A 1 97 ? -3.797 -9.448 -2.988 1.00 54.66 97 ALA A CA 1
ATOM 782 C C . ALA A 1 97 ? -4.963 -10.404 -2.645 1.00 54.66 97 ALA A C 1
ATOM 784 O O . ALA A 1 97 ? -6.116 -9.984 -2.554 1.00 54.66 97 ALA A O 1
ATOM 785 N N . GLY A 1 98 ? -4.658 -11.695 -2.472 1.00 51.25 98 GLY A N 1
ATOM 786 C CA . GLY A 1 98 ? -5.646 -12.758 -2.226 1.00 51.25 98 GLY A CA 1
ATOM 787 C C . GLY A 1 98 ? -6.100 -13.537 -3.470 1.00 51.25 98 GLY A C 1
ATOM 788 O O . GLY A 1 98 ? -6.887 -14.472 -3.339 1.00 51.25 98 GLY A O 1
ATOM 789 N N . GLY A 1 99 ? -5.607 -13.192 -4.663 1.00 52.94 99 GLY A N 1
ATOM 790 C CA . GLY A 1 99 ? -5.787 -13.994 -5.873 1.00 52.94 99 GLY A CA 1
ATOM 791 C C . GLY A 1 99 ? -4.893 -15.240 -5.884 1.00 52.94 99 GLY A C 1
ATOM 792 O O . GLY A 1 99 ? -3.764 -15.220 -5.397 1.00 52.94 99 GLY A O 1
ATOM 793 N N . ASN A 1 100 ? -5.386 -16.335 -6.466 1.00 49.41 100 ASN A N 1
ATOM 794 C CA . ASN A 1 100 ? -4.599 -17.556 -6.641 1.00 49.41 100 ASN A CA 1
ATOM 795 C C . ASN A 1 100 ? -3.571 -17.364 -7.763 1.00 49.41 100 ASN A C 1
ATOM 797 O O . ASN A 1 100 ? -3.920 -17.414 -8.942 1.00 49.41 100 ASN A O 1
ATOM 801 N N . VAL A 1 101 ? -2.297 -17.192 -7.408 1.00 57.59 101 VAL A N 1
ATOM 802 C CA . VAL A 1 101 ? -1.192 -17.356 -8.360 1.00 57.59 101 VAL A CA 1
ATOM 803 C C . VAL A 1 101 ? -0.774 -18.816 -8.361 1.00 57.59 101 VAL A C 1
ATOM 805 O O . VAL A 1 101 ? -0.525 -19.393 -7.306 1.00 57.59 101 VAL A O 1
ATOM 808 N N . VAL A 1 102 ? -0.612 -19.405 -9.544 1.00 58.69 102 VAL A N 1
ATOM 809 C CA . VAL A 1 102 ? 0.105 -20.680 -9.693 1.00 58.69 102 VAL A CA 1
ATOM 810 C C . VAL A 1 102 ? 1.613 -20.397 -9.769 1.00 58.69 102 VAL A C 1
ATOM 812 O O . VAL A 1 102 ? 2.292 -20.822 -10.699 1.00 58.69 102 VAL A O 1
ATOM 815 N N . ASP A 1 103 ? 2.146 -19.628 -8.816 1.00 71.12 103 ASP A N 1
ATOM 816 C CA . ASP A 1 103 ? 3.589 -19.561 -8.588 1.00 71.12 103 ASP A CA 1
ATOM 817 C C . ASP A 1 103 ? 3.922 -20.640 -7.561 1.00 71.12 103 ASP A C 1
ATOM 819 O O . ASP A 1 103 ? 3.436 -20.621 -6.433 1.00 71.12 103 ASP A O 1
ATOM 823 N N . ARG A 1 104 ? 4.700 -21.640 -7.980 1.00 79.12 104 ARG A N 1
ATOM 824 C CA . ARG A 1 104 ? 5.050 -22.786 -7.128 1.00 79.12 104 ARG A CA 1
ATOM 825 C C . ARG A 1 104 ? 6.117 -22.440 -6.089 1.00 79.12 104 ARG A C 1
ATOM 827 O O . ARG A 1 104 ? 6.416 -23.273 -5.235 1.00 79.12 104 ARG A O 1
ATOM 834 N N . ARG A 1 105 ? 6.723 -21.254 -6.180 1.00 87.00 105 ARG A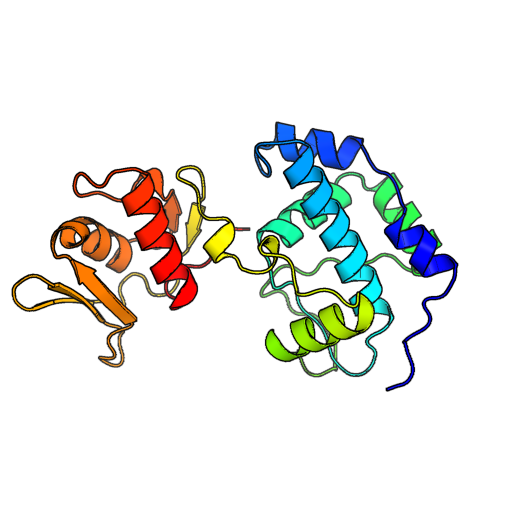 N 1
ATOM 835 C CA . ARG A 1 105 ? 7.737 -20.793 -5.232 1.00 87.00 105 ARG A CA 1
ATOM 836 C C . ARG A 1 105 ? 7.100 -20.417 -3.902 1.00 87.00 105 ARG A C 1
ATOM 838 O O . ARG A 1 105 ? 5.943 -20.012 -3.827 1.00 87.00 105 ARG A O 1
ATOM 845 N N . ARG A 1 106 ? 7.896 -20.500 -2.837 1.00 92.44 106 ARG A N 1
ATOM 846 C CA . ARG A 1 106 ? 7.503 -19.974 -1.528 1.00 92.44 106 ARG A CA 1
ATOM 847 C C . ARG A 1 106 ? 7.269 -18.464 -1.639 1.00 92.44 106 ARG A C 1
ATOM 849 O O . ARG A 1 106 ? 8.093 -17.752 -2.213 1.00 92.44 106 ARG A O 1
ATOM 856 N N . VAL A 1 107 ? 6.182 -17.985 -1.042 1.00 91.00 107 VAL A N 1
ATOM 857 C CA . VAL A 1 107 ? 5.919 -16.551 -0.879 1.00 91.00 107 VAL A CA 1
ATOM 858 C C . VAL A 1 107 ? 6.924 -15.971 0.119 1.00 91.00 107 VAL A C 1
ATOM 860 O O . VAL A 1 107 ? 7.052 -16.471 1.239 1.00 91.00 107 VAL A O 1
ATOM 863 N N . GLY A 1 108 ? 7.659 -14.941 -0.296 1.00 92.50 108 GLY A N 1
ATOM 864 C CA . GLY A 1 108 ? 8.602 -14.225 0.557 1.00 92.50 108 GLY A CA 1
ATOM 865 C C . GLY A 1 108 ? 7.901 -13.481 1.695 1.00 92.50 108 GLY A C 1
ATOM 866 O O . GLY A 1 108 ? 6.694 -13.230 1.671 1.00 92.50 108 GLY A O 1
ATOM 867 N N . THR A 1 109 ? 8.662 -13.114 2.718 1.00 94.69 109 THR A N 1
ATOM 868 C CA . THR A 1 109 ? 8.217 -12.201 3.777 1.00 94.69 109 THR A CA 1
ATOM 869 C C . THR A 1 109 ? 8.584 -10.752 3.450 1.00 94.69 109 THR A C 1
ATOM 871 O O . THR A 1 109 ? 9.488 -10.486 2.659 1.00 94.69 109 THR A O 1
ATOM 874 N N . PHE A 1 110 ? 7.935 -9.792 4.118 1.00 94.38 110 PHE A N 1
ATOM 875 C CA . PHE A 1 110 ? 8.287 -8.376 3.967 1.00 94.38 110 PHE A CA 1
ATOM 876 C C . PHE A 1 110 ? 9.744 -8.078 4.374 1.00 94.38 110 PHE A C 1
ATOM 878 O O . PHE A 1 110 ? 10.375 -7.219 3.767 1.00 94.38 110 PHE A O 1
ATOM 885 N N . SER A 1 111 ? 10.311 -8.801 5.356 1.00 96.31 111 SER A N 1
ATOM 886 C CA . SER A 1 111 ? 11.731 -8.628 5.718 1.00 96.31 111 SER A CA 1
ATOM 887 C C . SER A 1 111 ? 12.650 -9.050 4.578 1.00 96.31 111 SER A C 1
ATOM 889 O O . SER A 1 111 ? 13.554 -8.303 4.222 1.00 96.31 111 SER A O 1
ATOM 891 N N . GLU A 1 112 ? 12.371 -10.196 3.953 1.00 96.19 112 GLU A N 1
ATOM 892 C CA . GLU A 1 112 ? 13.150 -10.688 2.811 1.00 96.19 112 GLU A CA 1
ATOM 893 C C . GLU A 1 112 ? 13.038 -9.750 1.605 1.00 96.19 112 GLU A C 1
ATOM 895 O O . GLU A 1 112 ? 14.033 -9.482 0.933 1.00 96.19 112 GLU A O 1
ATOM 900 N N . PHE A 1 113 ? 11.842 -9.211 1.349 1.00 96.88 113 PHE A N 1
ATOM 901 C CA . PHE A 1 113 ? 11.634 -8.180 0.335 1.00 96.88 113 PHE A CA 1
ATOM 902 C C . PHE A 1 113 ? 12.488 -6.936 0.612 1.00 96.88 113 PHE A C 1
ATOM 904 O O . PHE A 1 113 ? 13.214 -6.478 -0.270 1.00 96.88 113 PHE A O 1
ATOM 911 N N . ARG A 1 114 ? 12.452 -6.426 1.850 1.00 97.44 114 ARG A N 1
ATOM 912 C CA . ARG A 1 114 ? 13.238 -5.262 2.272 1.00 97.44 114 ARG A CA 1
ATOM 913 C C . ARG A 1 114 ? 14.735 -5.487 2.134 1.00 97.44 114 ARG A C 1
ATOM 915 O O . ARG A 1 114 ? 15.406 -4.660 1.531 1.00 97.44 114 ARG A O 1
ATOM 922 N N . GLU A 1 115 ? 15.248 -6.600 2.640 1.00 96.75 115 GLU A N 1
ATOM 923 C CA . GLU A 1 115 ? 16.677 -6.922 2.576 1.00 96.75 115 GLU A CA 1
ATOM 924 C C . GLU A 1 115 ? 17.180 -6.964 1.127 1.00 96.75 115 GLU A C 1
ATOM 926 O O . GLU A 1 115 ? 18.233 -6.406 0.817 1.00 96.75 115 GLU A O 1
ATOM 931 N N . ARG A 1 116 ? 16.403 -7.557 0.212 1.00 96.12 116 ARG A N 1
ATOM 932 C CA . ARG A 1 116 ? 16.751 -7.610 -1.217 1.00 96.12 116 ARG A CA 1
ATOM 933 C C . ARG A 1 116 ? 16.651 -6.249 -1.895 1.00 96.12 116 ARG A C 1
ATOM 935 O O . ARG A 1 116 ? 17.537 -5.901 -2.673 1.00 96.12 116 ARG A O 1
ATOM 942 N N . TYR A 1 117 ? 15.605 -5.480 -1.597 1.00 97.06 117 TYR A N 1
ATOM 943 C CA . TYR A 1 117 ? 15.441 -4.117 -2.099 1.00 97.06 117 TYR A CA 1
ATOM 944 C C . TYR A 1 117 ? 16.637 -3.241 -1.693 1.00 97.06 117 TYR A C 1
ATOM 946 O O . TYR A 1 117 ? 17.262 -2.599 -2.537 1.00 97.06 117 TYR A O 1
ATOM 954 N N . GLU A 1 118 ? 16.992 -3.246 -0.408 1.00 96.75 118 GLU A N 1
ATOM 955 C CA . GLU A 1 118 ? 18.083 -2.430 0.130 1.00 96.75 118 GLU A CA 1
ATOM 956 C C . GLU A 1 118 ? 19.444 -2.886 -0.407 1.00 96.75 118 GLU A C 1
ATOM 958 O O . GLU A 1 118 ? 20.274 -2.047 -0.761 1.00 96.75 118 GLU A O 1
ATOM 963 N N . ALA A 1 119 ? 19.656 -4.197 -0.567 1.00 95.12 119 ALA A N 1
ATOM 964 C CA . ALA A 1 119 ? 20.859 -4.734 -1.200 1.00 95.12 119 ALA A CA 1
ATOM 965 C C . ALA A 1 119 ? 20.986 -4.335 -2.681 1.00 95.12 119 ALA A C 1
ATOM 967 O O . ALA A 1 119 ? 22.097 -4.082 -3.148 1.00 95.12 119 ALA A O 1
ATOM 968 N N . LEU A 1 120 ? 19.871 -4.265 -3.420 1.00 94.56 120 LEU A N 1
ATOM 969 C CA . LEU A 1 120 ? 19.861 -3.860 -4.827 1.00 94.56 120 LEU A CA 1
ATOM 970 C C . LEU A 1 120 ? 20.123 -2.358 -4.999 1.00 94.56 120 LEU A C 1
ATOM 972 O O . LEU A 1 120 ? 20.862 -1.957 -5.897 1.00 94.56 120 LEU A O 1
ATOM 976 N N . HIS A 1 121 ? 19.489 -1.526 -4.172 1.00 92.81 121 HIS A N 1
ATOM 977 C CA . HIS A 1 121 ? 19.499 -0.072 -4.347 1.00 92.81 121 HIS A CA 1
ATOM 978 C C . HIS A 1 121 ? 20.573 0.650 -3.526 1.00 92.81 121 HIS A C 1
ATOM 980 O O . HIS A 1 121 ? 20.875 1.805 -3.816 1.00 92.81 121 HIS A O 1
ATOM 986 N N . GLY A 1 122 ? 21.158 -0.002 -2.517 1.00 93.50 122 GLY A N 1
ATOM 987 C CA . GLY A 1 122 ? 22.161 0.601 -1.635 1.00 93.50 122 GLY A CA 1
ATOM 988 C C . GLY A 1 122 ? 21.603 1.704 -0.728 1.00 93.50 122 GLY A C 1
ATOM 989 O O . GLY A 1 122 ? 22.366 2.479 -0.157 1.00 93.50 122 GLY A O 1
ATOM 990 N N . THR A 1 123 ? 20.278 1.795 -0.605 1.00 93.69 123 THR A N 1
ATOM 991 C CA . THR A 1 123 ? 19.571 2.797 0.199 1.00 93.69 123 THR A CA 1
ATOM 992 C C . THR A 1 123 ? 18.494 2.123 1.038 1.00 93.69 123 THR A C 1
ATOM 994 O O . THR A 1 123 ? 17.886 1.171 0.542 1.00 93.69 123 THR A O 1
ATOM 997 N N . PRO A 1 124 ? 1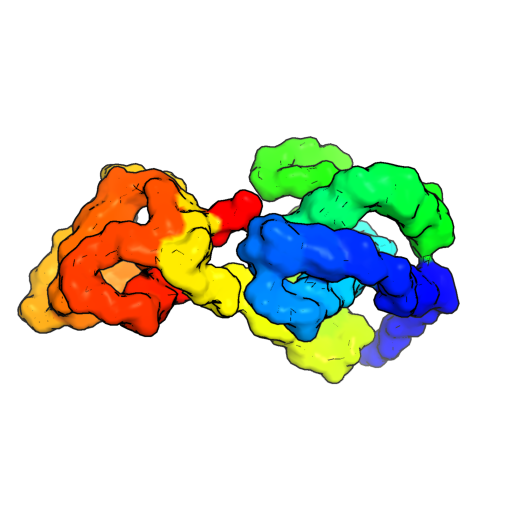8.181 2.644 2.239 1.00 96.38 124 PRO A N 1
ATOM 998 C CA . PRO A 1 124 ? 17.050 2.166 3.024 1.00 96.38 124 PRO A CA 1
ATOM 999 C C . PRO A 1 124 ? 15.743 2.186 2.231 1.00 96.38 124 PRO A C 1
ATOM 1001 O O . PRO A 1 124 ? 15.527 3.055 1.379 1.00 96.38 124 PRO A O 1
ATOM 1004 N N . MET A 1 125 ? 14.855 1.244 2.536 1.00 95.94 125 MET A N 1
ATOM 1005 C CA . MET A 1 125 ? 13.538 1.179 1.914 1.00 95.94 125 MET A CA 1
ATOM 1006 C C . MET A 1 125 ? 12.730 2.464 2.181 1.00 95.94 125 MET A C 1
ATOM 1008 O O . MET A 1 125 ? 12.588 2.861 3.343 1.00 95.94 125 MET A O 1
ATOM 1012 N N . PRO A 1 126 ? 12.169 3.115 1.141 1.00 96.50 126 PRO A N 1
ATOM 1013 C CA . PRO A 1 126 ? 11.425 4.353 1.321 1.00 96.50 126 PRO A CA 1
ATOM 1014 C C . PRO A 1 126 ? 10.126 4.129 2.096 1.00 96.50 126 PRO A C 1
ATOM 1016 O O . PRO A 1 126 ? 9.541 3.042 2.108 1.00 96.50 126 PRO A O 1
ATOM 1019 N N . ARG A 1 127 ? 9.644 5.198 2.738 1.00 94.69 127 ARG A N 1
ATOM 1020 C CA . ARG A 1 127 ? 8.483 5.156 3.642 1.00 94.69 127 ARG A CA 1
ATOM 1021 C C . ARG A 1 127 ? 7.199 4.672 2.968 1.00 94.69 127 ARG A C 1
ATOM 1023 O O . ARG A 1 127 ? 6.334 4.159 3.676 1.00 94.69 127 ARG A O 1
ATOM 1030 N N . ILE A 1 128 ? 7.083 4.803 1.645 1.00 94.19 128 ILE A N 1
ATOM 1031 C CA . ILE A 1 128 ? 5.884 4.437 0.876 1.00 94.19 128 ILE A CA 1
ATOM 1032 C C . ILE A 1 128 ? 5.613 2.926 0.865 1.00 94.19 128 ILE A C 1
ATOM 1034 O O . ILE A 1 128 ? 4.488 2.503 0.603 1.00 94.19 128 ILE A O 1
ATOM 1038 N N . TRP A 1 129 ? 6.624 2.110 1.183 1.00 96.12 129 TRP A N 1
ATOM 1039 C CA . TRP A 1 129 ? 6.473 0.661 1.330 1.00 96.12 129 TRP A CA 1
ATOM 1040 C C . TRP A 1 129 ? 5.779 0.237 2.625 1.00 96.12 129 TRP A C 1
ATOM 1042 O O . TRP A 1 129 ? 5.459 -0.935 2.791 1.00 96.12 129 TRP A O 1
ATOM 1052 N N . TYR A 1 130 ? 5.540 1.172 3.544 1.00 94.94 130 TYR A N 1
ATOM 1053 C CA . TYR A 1 130 ? 4.860 0.911 4.804 1.00 94.94 130 TYR A CA 1
ATOM 1054 C C . TYR A 1 130 ? 3.486 1.576 4.770 1.00 94.94 130 TYR A C 1
ATOM 1056 O O . TYR A 1 130 ? 3.385 2.799 4.884 1.00 94.94 130 TYR A O 1
ATOM 1064 N N . ASP A 1 131 ? 2.425 0.777 4.670 1.00 93.81 131 ASP A N 1
ATOM 1065 C CA . ASP A 1 131 ? 1.047 1.262 4.515 1.00 93.81 131 ASP A CA 1
ATOM 1066 C C . ASP A 1 131 ? 0.616 2.270 5.592 1.00 93.81 131 ASP A C 1
ATOM 1068 O O . ASP A 1 131 ? -0.114 3.217 5.291 1.00 93.81 131 ASP A O 1
ATOM 1072 N N . SER A 1 132 ? 1.126 2.156 6.825 1.00 94.38 132 SER A N 1
ATOM 1073 C CA . SER A 1 132 ? 0.858 3.140 7.883 1.00 94.38 132 SER A CA 1
ATOM 1074 C C . SER A 1 132 ? 1.307 4.557 7.499 1.00 94.38 132 SER A C 1
ATOM 1076 O O . SER A 1 132 ? 0.694 5.534 7.903 1.00 94.38 132 SER A O 1
ATOM 1078 N N . ASN A 1 133 ? 2.345 4.717 6.679 1.00 94.00 133 ASN A N 1
ATOM 1079 C CA . ASN A 1 133 ? 2.783 6.041 6.228 1.00 94.00 133 ASN A CA 1
ATOM 1080 C C . ASN A 1 133 ? 1.870 6.650 5.149 1.00 94.00 133 ASN A C 1
ATOM 1082 O O . ASN A 1 133 ? 2.040 7.821 4.828 1.00 94.00 133 ASN A O 1
ATOM 1086 N N . SER A 1 134 ? 0.916 5.888 4.603 1.00 91.62 134 SER A N 1
ATOM 1087 C CA . SER A 1 134 ? -0.034 6.355 3.579 1.00 91.62 134 SER A CA 1
ATOM 1088 C C . SER A 1 134 ? -1.389 6.810 4.138 1.00 91.62 134 SER A C 1
ATOM 1090 O O . SER A 1 134 ? -2.281 7.211 3.387 1.00 91.62 134 SER A O 1
ATOM 1092 N N . ILE A 1 135 ? -1.564 6.734 5.460 1.00 94.94 135 ILE A N 1
ATOM 1093 C CA . ILE A 1 135 ? -2.801 7.121 6.137 1.00 94.94 135 ILE A CA 1
ATOM 1094 C C . ILE A 1 135 ? -3.024 8.631 6.011 1.00 94.94 135 ILE A C 1
ATOM 1096 O O . ILE A 1 135 ? -2.169 9.436 6.369 1.00 94.94 135 ILE A O 1
ATOM 1100 N N . SER A 1 136 ? -4.216 8.996 5.547 1.00 93.25 136 SER A N 1
ATOM 1101 C CA . SER A 1 136 ? -4.717 10.368 5.467 1.00 93.25 136 SER A CA 1
ATOM 1102 C C . SER A 1 136 ? -6.212 10.384 5.801 1.00 93.25 136 SER A C 1
ATOM 1104 O O . SER A 1 136 ? -6.848 9.329 5.740 1.00 93.25 136 SER A O 1
ATOM 1106 N N . PRO A 1 137 ? -6.837 11.542 6.086 1.00 94.50 137 PRO A N 1
ATOM 1107 C CA . PRO A 1 137 ? -8.280 11.613 6.351 1.00 94.50 137 PRO A CA 1
ATOM 1108 C C . PRO A 1 137 ? -9.128 11.095 5.172 1.00 94.50 137 PRO A C 1
ATOM 1110 O O . PRO A 1 137 ? -10.235 10.573 5.344 1.00 94.50 137 PRO A O 1
ATOM 1113 N N . ALA A 1 138 ? -8.594 11.211 3.953 1.00 92.19 138 ALA A N 1
ATOM 1114 C CA . ALA A 1 138 ? -9.213 10.717 2.731 1.00 92.19 138 ALA A CA 1
ATOM 1115 C C . ALA A 1 138 ? -9.071 9.197 2.540 1.00 92.19 138 ALA A C 1
ATOM 1117 O O . ALA A 1 138 ? -9.767 8.629 1.697 1.00 92.19 138 ALA A O 1
ATOM 1118 N N . ARG A 1 139 ? -8.201 8.532 3.310 1.00 93.56 139 ARG A N 1
ATOM 1119 C CA . ARG A 1 139 ? -7.866 7.125 3.111 1.00 93.56 139 ARG A CA 1
ATOM 1120 C C . ARG A 1 139 ? -8.971 6.200 3.604 1.00 93.56 139 ARG A C 1
ATOM 1122 O O . ARG A 1 139 ? -9.414 6.323 4.744 1.00 93.56 139 ARG A O 1
ATOM 1129 N N . ARG A 1 140 ? -9.374 5.248 2.758 1.00 94.88 140 ARG A N 1
ATOM 1130 C CA . ARG A 1 140 ? -10.222 4.120 3.156 1.00 94.88 140 ARG A CA 1
ATOM 1131 C C . ARG A 1 140 ? -9.360 2.999 3.730 1.00 94.88 140 ARG A C 1
ATOM 1133 O O . ARG A 1 140 ? -8.318 2.656 3.170 1.00 94.88 140 ARG A O 1
ATOM 1140 N N . VAL A 1 141 ? -9.811 2.441 4.841 1.00 96.94 141 VAL A N 1
ATOM 1141 C CA . VAL A 1 141 ? -9.189 1.318 5.544 1.00 96.94 141 VAL A CA 1
ATOM 1142 C C . VAL A 1 141 ? -10.209 0.201 5.721 1.00 96.94 141 VAL A C 1
ATOM 1144 O O . VAL A 1 141 ? -11.415 0.445 5.728 1.00 96.94 141 VAL A O 1
ATOM 1147 N N . ILE A 1 142 ? -9.718 -1.028 5.835 1.00 96.88 142 ILE A N 1
ATOM 1148 C CA . ILE A 1 142 ? -10.523 -2.235 6.011 1.00 96.88 142 ILE A CA 1
ATOM 1149 C C . ILE A 1 142 ? -10.098 -2.906 7.318 1.00 96.88 142 ILE A C 1
ATOM 1151 O O . ILE A 1 142 ? -8.907 -3.080 7.574 1.00 96.88 142 ILE A O 1
ATOM 1155 N N . ASN A 1 143 ? -11.076 -3.311 8.118 1.00 96.81 143 ASN A N 1
ATOM 1156 C CA . ASN A 1 143 ? -10.919 -4.076 9.343 1.00 96.81 143 ASN A CA 1
ATOM 1157 C C . ASN A 1 143 ? -11.538 -5.470 9.166 1.00 96.81 143 ASN A C 1
ATOM 1159 O O . ASN A 1 143 ? -12.744 -5.659 9.321 1.00 96.81 143 ASN A O 1
ATOM 1163 N N . ALA A 1 144 ? -10.707 -6.472 8.874 1.00 94.44 144 ALA A N 1
ATOM 1164 C CA . ALA A 1 144 ? -11.169 -7.859 8.763 1.00 94.44 144 ALA A CA 1
ATOM 1165 C C . ALA A 1 144 ? -11.567 -8.478 10.120 1.00 94.44 144 ALA A C 1
ATOM 1167 O O . ALA A 1 144 ? -12.195 -9.532 10.149 1.00 94.44 144 ALA A O 1
ATOM 1168 N N . GLN A 1 145 ? -11.199 -7.829 11.228 1.00 95.44 145 GLN A N 1
ATOM 1169 C CA . GLN A 1 145 ? -11.475 -8.266 12.597 1.00 95.44 145 GLN A CA 1
ATOM 1170 C C . GLN A 1 145 ? -12.703 -7.552 13.194 1.00 95.44 145 GLN A C 1
ATOM 1172 O O . GLN A 1 145 ? -12.992 -7.699 14.381 1.00 95.44 145 GLN A O 1
ATOM 1177 N N . ALA A 1 146 ? -13.438 -6.759 12.405 1.00 96.19 146 ALA A N 1
ATOM 1178 C CA . ALA A 1 146 ? -14.656 -6.099 12.868 1.00 96.19 146 ALA A CA 1
ATOM 1179 C C . ALA A 1 146 ? -15.667 -7.123 13.419 1.00 96.19 146 ALA A C 1
ATOM 1181 O O . ALA A 1 146 ? -15.875 -8.191 12.844 1.00 96.19 146 ALA A O 1
ATOM 1182 N N . GLY A 1 147 ? -16.264 -6.811 14.569 1.00 96.56 147 GLY A N 1
ATOM 1183 C CA . GLY A 1 147 ? -17.132 -7.715 15.328 1.00 96.56 147 GLY A CA 1
ATOM 1184 C C . GLY A 1 147 ? -16.388 -8.740 16.197 1.00 96.56 147 GLY A C 1
ATOM 1185 O O . GLY A 1 147 ? -17.025 -9.408 17.006 1.00 96.56 147 GLY A O 1
ATOM 1186 N N . GLN A 1 148 ? -15.060 -8.852 16.078 1.00 96.50 148 GLN A N 1
ATOM 1187 C CA . GLN A 1 148 ? -14.220 -9.765 16.873 1.00 96.50 148 GLN A CA 1
ATOM 1188 C C . GLN A 1 148 ? -13.343 -9.035 17.901 1.00 96.50 148 GLN A C 1
ATOM 1190 O O . GLN A 1 148 ? -12.639 -9.673 18.680 1.00 96.50 148 GLN A O 1
ATOM 1195 N N . LEU A 1 149 ? -13.375 -7.701 17.898 1.00 97.19 149 LEU A N 1
ATOM 1196 C CA . LEU A 1 149 ? -12.580 -6.847 18.774 1.00 97.19 149 LEU A CA 1
ATOM 1197 C C . LEU A 1 149 ? -13.429 -6.343 19.943 1.00 97.19 149 LEU A C 1
ATOM 1199 O O . LEU A 1 149 ? -14.610 -6.024 19.787 1.00 97.19 149 LEU A O 1
ATOM 1203 N N . THR A 1 150 ? -12.805 -6.191 21.105 1.00 97.25 150 THR A N 1
ATOM 1204 C CA . THR A 1 150 ? -13.431 -5.618 22.302 1.00 97.25 150 THR A CA 1
ATOM 1205 C C . THR A 1 150 ? -12.660 -4.397 22.788 1.00 97.25 150 THR A C 1
ATOM 1207 O O . THR A 1 150 ? -11.468 -4.252 22.527 1.00 97.25 150 THR A O 1
ATOM 1210 N N . VAL A 1 151 ? -13.359 -3.475 23.454 1.00 97.19 151 VAL A N 1
ATOM 1211 C CA . VAL A 1 151 ? -12.776 -2.222 23.944 1.00 97.19 151 VAL A CA 1
ATOM 1212 C C . VAL A 1 151 ? -12.886 -2.182 25.459 1.00 97.19 151 VAL A C 1
ATOM 1214 O O . VAL A 1 151 ? -13.986 -2.059 26.004 1.00 97.19 151 VAL A O 1
ATOM 1217 N N . ASN A 1 152 ? -11.740 -2.237 26.129 1.00 95.25 152 ASN A N 1
ATOM 1218 C CA . ASN A 1 152 ? -11.632 -2.240 27.581 1.00 95.25 152 ASN A CA 1
ATOM 1219 C C . ASN A 1 152 ? -11.158 -0.875 28.078 1.00 95.25 152 ASN A C 1
ATOM 1221 O O . ASN A 1 152 ? -10.332 -0.213 27.452 1.00 95.25 152 ASN A O 1
ATOM 1225 N N . ARG A 1 153 ? -11.681 -0.425 29.220 1.00 90.94 153 ARG A N 1
ATOM 1226 C CA . ARG A 1 153 ? -11.248 0.827 29.853 1.00 90.94 153 ARG A CA 1
ATOM 1227 C C . ARG A 1 153 ? -10.419 0.519 31.090 1.00 90.94 153 ARG A C 1
ATOM 1229 O O . ARG A 1 153 ? -10.921 -0.113 32.014 1.00 90.94 153 ARG A O 1
ATOM 1236 N N . MET A 1 154 ? -9.208 1.068 31.147 1.00 87.31 154 MET A N 1
ATOM 1237 C CA . MET A 1 154 ? -8.309 0.956 32.294 1.00 87.31 154 MET A CA 1
ATOM 1238 C C . MET A 1 154 ? -7.931 2.353 32.796 1.00 87.31 154 MET A C 1
ATOM 1240 O O . MET A 1 154 ? -6.957 2.973 32.382 1.00 87.31 154 MET A O 1
ATOM 1244 N N . GLY A 1 155 ? -8.756 2.906 33.688 1.00 87.25 155 GLY A N 1
ATOM 1245 C CA . GLY A 1 155 ? -8.546 4.254 34.224 1.00 87.25 155 GLY A CA 1
ATOM 1246 C C . GLY A 1 155 ? -8.589 5.338 33.136 1.00 87.25 155 GLY A C 1
ATOM 1247 O O . GLY A 1 155 ? -9.669 5.688 32.641 1.00 87.25 155 GLY A O 1
ATOM 1248 N N . ARG A 1 156 ? -7.412 5.894 32.804 1.00 90.88 156 ARG A N 1
ATOM 1249 C CA . ARG A 1 156 ? -7.222 6.937 31.774 1.00 90.88 156 ARG A CA 1
ATOM 1250 C C . ARG A 1 156 ? -6.900 6.378 30.389 1.00 90.88 156 ARG A C 1
ATOM 1252 O O . ARG A 1 156 ? -6.916 7.150 29.432 1.00 90.88 156 ARG A O 1
ATOM 1259 N N . THR A 1 157 ? -6.615 5.085 30.277 1.00 93.56 157 THR A N 1
ATOM 1260 C CA . THR A 1 157 ? -6.354 4.429 28.998 1.00 93.56 157 THR A CA 1
ATOM 1261 C C . THR A 1 157 ? -7.565 3.633 28.533 1.00 93.56 157 THR A C 1
ATOM 1263 O O . THR A 1 157 ? -8.473 3.282 29.299 1.00 93.56 157 THR A O 1
ATOM 1266 N N . VAL A 1 158 ? -7.588 3.396 27.231 1.00 96.06 158 VAL A N 1
ATOM 1267 C CA . VAL A 1 158 ? -8.514 2.502 26.556 1.00 96.06 158 VAL A CA 1
ATOM 1268 C C . VAL A 1 158 ? -7.697 1.515 25.733 1.00 96.06 158 VAL A C 1
ATOM 1270 O O . VAL A 1 158 ? -6.713 1.889 25.093 1.00 96.06 158 VAL A O 1
ATOM 1273 N N . GLU A 1 159 ? -8.107 0.259 25.782 1.00 96.94 159 GLU A N 1
ATOM 1274 C CA . GLU A 1 159 ? -7.439 -0.858 25.133 1.00 96.94 159 GLU A CA 1
ATOM 1275 C C . GLU A 1 159 ? -8.375 -1.489 24.117 1.00 96.94 159 GLU A C 1
ATOM 1277 O O . GLU A 1 159 ? -9.551 -1.714 24.402 1.00 96.94 159 GLU A O 1
ATOM 1282 N N . LEU A 1 160 ? -7.845 -1.768 22.933 1.00 97.19 160 LEU A N 1
ATOM 1283 C CA . LEU A 1 160 ? -8.476 -2.625 21.946 1.00 97.19 160 LEU A CA 1
ATOM 1284 C C . LEU A 1 160 ? -7.889 -4.025 22.120 1.00 97.19 160 LEU A C 1
ATOM 1286 O O . LEU A 1 160 ? -6.668 -4.179 22.174 1.00 97.19 160 LEU A O 1
ATOM 1290 N N . VAL A 1 161 ? -8.754 -5.026 22.225 1.00 97.19 161 VAL A N 1
ATOM 1291 C CA . VAL A 1 161 ? -8.392 -6.411 22.538 1.00 97.19 161 VAL A CA 1
ATOM 1292 C C . VAL A 1 161 ? -8.968 -7.333 21.470 1.00 97.19 161 VAL A C 1
ATOM 1294 O O . VAL A 1 161 ? -10.120 -7.159 21.066 1.00 97.19 161 VAL A O 1
ATOM 1297 N N . ASP A 1 162 ? -8.168 -8.284 20.995 1.00 94.44 162 ASP A N 1
ATOM 1298 C CA . ASP A 1 162 ? -8.593 -9.271 20.000 1.00 94.44 162 ASP A CA 1
ATOM 1299 C C . ASP A 1 162 ? -9.413 -10.425 20.600 1.00 94.44 162 ASP A C 1
ATOM 1301 O O . ASP A 1 162 ? -9.628 -10.522 21.811 1.00 94.44 162 ASP A O 1
ATOM 1305 N N . SER A 1 163 ? -9.884 -11.324 19.735 1.00 92.06 163 SER A N 1
ATOM 1306 C CA . SER A 1 163 ? -10.668 -12.498 20.130 1.00 92.06 163 SER A CA 1
ATOM 1307 C C . SER A 1 163 ? -9.880 -13.523 20.954 1.00 92.06 163 SER A C 1
ATOM 1309 O O . SER A 1 163 ? -10.491 -14.355 21.624 1.00 92.06 163 SER A O 1
ATOM 1311 N N . ALA A 1 164 ? -8.544 -13.454 20.949 1.00 93.00 164 ALA A N 1
ATOM 1312 C CA . ALA A 1 164 ? -7.678 -14.263 21.801 1.00 93.00 164 ALA A CA 1
ATOM 1313 C C . ALA A 1 164 ? -7.444 -13.624 23.185 1.00 93.00 164 ALA A C 1
ATOM 1315 O O . ALA A 1 164 ? -6.786 -14.227 24.033 1.00 93.00 164 ALA A O 1
ATOM 1316 N N . GLY A 1 165 ? -7.978 -12.423 23.432 1.00 92.06 165 GLY A N 1
ATOM 1317 C CA . GLY A 1 165 ? -7.783 -11.680 24.675 1.00 92.06 165 GLY A CA 1
ATOM 1318 C C . GLY A 1 165 ? -6.470 -10.893 24.728 1.00 92.06 165 GLY A C 1
ATOM 1319 O O . GLY A 1 165 ? -6.116 -10.384 25.792 1.00 92.06 165 GLY A O 1
ATOM 1320 N N . SER A 1 166 ? -5.746 -10.770 23.612 1.00 94.00 166 SER A N 1
ATOM 1321 C CA . SER A 1 166 ? -4.498 -10.007 23.542 1.00 94.00 166 SER A CA 1
ATOM 1322 C C . SER A 1 166 ? -4.774 -8.530 23.272 1.00 94.00 166 SER A C 1
ATOM 1324 O O . SER A 1 166 ? -5.584 -8.177 22.414 1.00 94.00 166 SER A O 1
ATOM 1326 N N . VAL A 1 167 ? -4.081 -7.642 23.987 1.00 95.12 167 VAL A N 1
ATOM 1327 C CA . VAL A 1 167 ? -4.171 -6.194 23.751 1.00 95.12 167 VAL A CA 1
ATOM 1328 C C . VAL A 1 167 ? -3.463 -5.854 22.438 1.00 95.12 167 VAL A C 1
ATOM 1330 O O . VAL A 1 167 ? -2.241 -5.956 22.344 1.00 95.12 167 VAL A O 1
ATOM 1333 N N . VAL A 1 168 ? -4.226 -5.421 21.432 1.00 95.19 168 VAL A N 1
ATOM 1334 C CA . VAL A 1 168 ? -3.700 -5.035 20.108 1.00 95.19 168 VAL A CA 1
ATOM 1335 C C . VAL A 1 168 ? -3.315 -3.559 20.030 1.00 95.19 168 VAL A C 1
ATOM 1337 O O . VAL A 1 168 ? -2.482 -3.176 19.209 1.00 95.19 168 VAL A O 1
ATOM 1340 N N . LEU A 1 169 ? -3.921 -2.713 20.866 1.00 95.94 169 LEU A N 1
ATOM 1341 C CA . LEU A 1 169 ? -3.584 -1.297 20.989 1.00 95.94 169 LEU A CA 1
ATOM 1342 C C . LEU A 1 169 ? -3.992 -0.779 22.370 1.00 95.94 169 LEU A C 1
ATOM 1344 O O . LEU A 1 169 ? -5.097 -1.057 22.825 1.00 95.94 169 LEU A O 1
ATOM 1348 N N . SER A 1 170 ? -3.143 0.037 22.993 1.00 95.44 170 SER A N 1
ATOM 1349 C CA . SER A 1 170 ? -3.461 0.784 24.215 1.00 95.44 170 SER A CA 1
ATOM 1350 C C . SER A 1 170 ? -3.175 2.266 23.985 1.00 95.44 170 SER A C 1
ATOM 1352 O O . SER A 1 170 ? -2.117 2.623 23.466 1.00 95.44 170 SER A O 1
ATOM 1354 N N . THR A 1 171 ? -4.134 3.136 24.302 1.00 94.00 171 THR A N 1
ATOM 1355 C CA . THR A 1 171 ? -4.025 4.583 24.057 1.00 94.00 171 THR A CA 1
ATOM 1356 C C . THR A 1 171 ? -4.845 5.398 25.063 1.00 94.00 171 THR A C 1
ATOM 1358 O O . THR A 1 171 ? -5.507 4.856 25.948 1.00 94.00 171 THR A O 1
ATOM 1361 N N . ASN A 1 172 ? -4.794 6.725 24.961 1.00 92.69 172 ASN A N 1
ATOM 1362 C CA . ASN A 1 172 ? -5.552 7.643 25.805 1.00 92.69 172 ASN A CA 1
ATOM 1363 C C . ASN A 1 172 ? -7.070 7.443 25.625 1.00 92.69 172 ASN A C 1
ATOM 1365 O O . ASN A 1 172 ? -7.568 7.305 24.508 1.00 92.69 172 ASN A O 1
ATOM 1369 N N . GLY A 1 173 ? -7.820 7.492 26.729 1.00 91.88 173 GLY A N 1
ATOM 1370 C CA . GLY A 1 173 ? -9.273 7.327 26.771 1.00 91.88 173 GLY A CA 1
ATOM 1371 C C . GLY A 1 173 ? -10.084 8.276 25.880 1.00 91.88 173 GLY A C 1
ATOM 1372 O O . GLY A 1 173 ? -11.241 7.966 25.601 1.00 91.88 173 GLY A O 1
ATOM 1373 N N . ILE A 1 174 ? -9.504 9.380 25.391 1.00 92.19 174 ILE A N 1
ATOM 1374 C CA . ILE A 1 174 ? -10.131 10.254 24.380 1.00 92.19 174 ILE A CA 1
ATOM 1375 C C . ILE A 1 174 ? -10.487 9.462 23.108 1.00 92.19 174 ILE A C 1
ATOM 1377 O O . ILE A 1 174 ? -11.560 9.656 22.545 1.00 92.19 174 ILE A O 1
ATOM 1381 N N . ALA A 1 175 ? -9.660 8.490 22.705 1.00 95.06 175 ALA A N 1
ATOM 1382 C CA . ALA A 1 175 ? -9.892 7.670 21.513 1.00 95.06 175 ALA A CA 1
ATOM 1383 C C . ALA A 1 175 ? -10.983 6.595 21.694 1.00 95.06 175 ALA A C 1
ATOM 1385 O O . ALA A 1 175 ? -11.257 5.830 20.771 1.00 95.06 175 ALA A O 1
ATOM 1386 N N . ARG A 1 176 ? -11.627 6.501 22.866 1.00 95.94 176 ARG A N 1
ATOM 1387 C CA . ARG A 1 176 ? -12.600 5.441 23.166 1.00 95.94 176 ARG A CA 1
ATOM 1388 C C . ARG A 1 176 ? -13.766 5.365 22.167 1.00 95.94 176 ARG A C 1
ATOM 1390 O O . ARG A 1 176 ? -14.061 4.250 21.736 1.00 95.94 176 ARG A O 1
ATOM 1397 N N . PRO A 1 177 ? -14.437 6.469 21.776 1.00 97.38 177 PRO A N 1
ATOM 1398 C CA . PRO A 1 177 ? -15.498 6.395 20.772 1.00 97.38 177 PRO A CA 1
ATOM 1399 C C . PRO A 1 177 ? -14.979 5.854 19.436 1.00 97.38 177 PRO A C 1
ATOM 1401 O O . PRO A 1 177 ? -15.633 5.012 18.824 1.00 97.38 177 PRO A O 1
ATOM 1404 N N . ALA A 1 178 ? -13.779 6.279 19.027 1.00 97.75 178 ALA A N 1
ATOM 1405 C CA . ALA A 1 178 ? -13.133 5.803 17.811 1.00 97.75 178 ALA A CA 1
ATOM 1406 C C . ALA A 1 178 ? -12.808 4.305 17.875 1.00 97.75 178 ALA A C 1
ATOM 1408 O O . ALA A 1 178 ? -13.110 3.585 16.932 1.00 97.75 178 ALA A O 1
ATOM 1409 N N . LEU A 1 179 ? -12.278 3.800 18.994 1.00 97.50 179 LEU A N 1
ATOM 1410 C CA . LEU A 1 179 ? -12.007 2.368 19.150 1.00 97.50 179 LEU A CA 1
ATOM 1411 C C . LEU A 1 179 ? -13.280 1.518 19.163 1.00 97.50 179 LEU A C 1
ATOM 1413 O O . LEU A 1 179 ? -13.286 0.445 18.566 1.00 97.50 179 LEU A O 1
ATOM 1417 N N . HIS A 1 180 ? -14.367 1.988 19.787 1.00 97.62 180 HIS A N 1
ATOM 1418 C CA . HIS A 1 180 ? -15.657 1.289 19.713 1.00 97.62 180 HIS A CA 1
ATOM 1419 C C . HIS A 1 180 ? -16.188 1.236 18.278 1.00 97.62 180 HIS A C 1
ATOM 1421 O O . HIS A 1 180 ? -16.687 0.196 17.856 1.00 97.62 180 HIS A O 1
ATOM 1427 N N . PHE A 1 181 ? -16.047 2.328 17.525 1.00 98.25 181 PHE A N 1
ATOM 1428 C CA . PHE A 1 181 ? -16.405 2.367 16.111 1.00 98.25 181 PHE A CA 1
ATOM 1429 C C . PHE A 1 181 ? -15.560 1.387 15.286 1.00 98.25 181 PHE A C 1
ATOM 1431 O O . PHE A 1 181 ? -16.117 0.560 14.566 1.00 98.25 181 PHE A O 1
ATOM 1438 N N . VAL A 1 182 ? -14.232 1.407 15.448 1.00 97.69 182 VAL A N 1
ATOM 1439 C CA . VAL A 1 182 ? -13.309 0.479 14.771 1.00 97.69 182 VAL A CA 1
ATOM 1440 C C . VAL A 1 182 ? -13.664 -0.971 15.083 1.00 97.69 182 VAL A C 1
ATOM 1442 O O . VAL A 1 182 ? -13.710 -1.790 14.171 1.00 97.69 182 VAL A O 1
ATOM 1445 N N . ALA A 1 183 ? -13.966 -1.290 16.345 1.00 97.56 183 ALA A N 1
ATOM 1446 C CA . ALA A 1 183 ? -14.280 -2.649 16.772 1.00 97.56 183 ALA A CA 1
ATOM 1447 C C . ALA A 1 183 ? -15.500 -3.257 16.059 1.00 97.56 183 ALA A C 1
ATOM 1449 O O . ALA A 1 183 ? -15.614 -4.477 16.002 1.00 97.56 183 ALA A O 1
ATOM 1450 N N . GLN A 1 184 ? -16.396 -2.429 15.515 1.00 97.69 184 GLN A N 1
ATOM 1451 C CA . GLN A 1 184 ? -17.659 -2.860 14.908 1.00 97.69 184 GLN A CA 1
ATOM 1452 C C . GLN A 1 184 ? -17.753 -2.584 13.400 1.00 97.69 184 GLN A C 1
ATOM 1454 O O . GLN A 1 184 ? -18.666 -3.086 12.752 1.00 97.69 184 GLN A O 1
ATOM 1459 N N . THR A 1 185 ? -16.828 -1.810 12.828 1.00 97.88 185 THR A N 1
ATOM 1460 C CA . THR A 1 185 ? -16.935 -1.331 11.441 1.00 97.88 185 THR A CA 1
ATOM 1461 C C . THR A 1 185 ? -15.916 -2.025 10.544 1.00 97.88 185 THR A C 1
ATOM 1463 O O . THR A 1 185 ? -14.714 -1.936 10.791 1.00 97.88 185 THR A O 1
ATOM 1466 N N . SER A 1 186 ? -16.393 -2.707 9.498 1.00 97.19 186 SER A N 1
ATOM 1467 C CA . SER A 1 186 ? -15.572 -3.490 8.559 1.00 97.19 186 SER A CA 1
ATOM 1468 C C . SER A 1 186 ? -14.713 -2.645 7.629 1.00 97.19 186 SER A C 1
ATOM 1470 O O . SER A 1 186 ? -13.660 -3.093 7.183 1.00 97.19 186 SER A O 1
ATOM 1472 N N . ASP A 1 187 ? -15.156 -1.437 7.307 1.00 96.94 187 ASP A N 1
ATOM 1473 C CA . ASP A 1 187 ? -14.476 -0.527 6.401 1.00 96.94 187 ASP A CA 1
ATOM 1474 C C . ASP A 1 187 ? -14.995 0.895 6.591 1.00 96.94 187 ASP A C 1
ATOM 1476 O O . ASP A 1 187 ? -16.176 1.112 6.844 1.00 96.94 187 ASP A O 1
ATOM 1480 N N . PHE A 1 188 ? -14.091 1.863 6.505 1.00 97.88 188 PHE A N 1
ATOM 1481 C CA . PHE A 1 188 ? -14.405 3.271 6.723 1.00 97.88 188 PHE A CA 1
ATOM 1482 C C . PHE A 1 188 ? -13.279 4.150 6.181 1.00 97.88 188 PHE A C 1
ATOM 1484 O O . PHE A 1 188 ? -12.157 3.697 5.936 1.00 97.88 188 PHE A O 1
ATOM 1491 N N . TYR A 1 189 ? -13.568 5.428 5.998 1.00 97.44 189 TYR A N 1
ATOM 1492 C CA . TYR A 1 189 ? -12.569 6.460 5.793 1.00 97.44 189 TYR A CA 1
ATOM 1493 C C . TYR A 1 189 ? -12.038 6.966 7.131 1.00 97.44 189 TYR A C 1
ATOM 1495 O O . TYR A 1 189 ? -12.797 7.179 8.069 1.00 97.44 189 TYR A O 1
ATOM 1503 N N . VAL A 1 190 ? -10.740 7.260 7.214 1.00 97.62 190 VAL A N 1
ATOM 1504 C CA . VAL A 1 190 ? -10.098 7.741 8.455 1.00 97.62 190 VAL A CA 1
ATOM 1505 C C . VAL A 1 190 ? -10.796 8.983 9.028 1.00 97.62 190 VAL A C 1
ATOM 1507 O O . VAL A 1 190 ? -10.961 9.090 10.242 1.00 97.62 190 VAL A O 1
ATOM 1510 N N . ARG A 1 191 ? -11.288 9.894 8.174 1.00 96.94 191 ARG A N 1
ATOM 1511 C CA . ARG A 1 191 ? -12.069 11.072 8.601 1.00 96.94 191 ARG A CA 1
ATOM 1512 C C . ARG A 1 191 ? -13.359 10.738 9.364 1.00 96.94 191 ARG A C 1
ATOM 1514 O O . ARG A 1 191 ? -13.824 11.580 10.130 1.00 96.94 191 ARG A O 1
ATOM 1521 N N . GLU A 1 192 ? -13.917 9.541 9.182 1.00 97.75 192 GLU A N 1
ATOM 1522 C CA . GLU A 1 192 ? -15.164 9.086 9.816 1.00 97.75 192 GLU A CA 1
ATOM 1523 C C . GLU A 1 192 ? -14.969 8.633 11.268 1.00 97.75 192 GLU A C 1
ATOM 1525 O O . GLU A 1 192 ? -15.956 8.436 11.973 1.00 97.75 192 GLU A O 1
ATOM 1530 N N . LEU A 1 193 ? -13.721 8.515 11.748 1.00 98.06 193 LEU A N 1
ATOM 1531 C CA . LEU A 1 193 ? -13.450 8.186 13.147 1.00 98.06 193 LEU A CA 1
ATOM 1532 C C . LEU A 1 193 ? -14.132 9.207 14.090 1.00 98.06 193 LEU A C 1
ATOM 1534 O O . LEU A 1 193 ? -13.870 10.411 13.980 1.00 98.06 193 LEU A O 1
ATOM 1538 N N . PRO A 1 194 ? -15.006 8.759 15.014 1.00 97.00 194 PRO A N 1
ATOM 1539 C CA . PRO A 1 194 ? -15.753 9.647 15.906 1.00 97.00 194 PRO A CA 1
ATOM 1540 C C . PRO A 1 194 ? -14.935 10.081 17.136 1.00 97.00 194 PRO A C 1
ATOM 1542 O O . PRO A 1 194 ? -13.807 9.645 17.346 1.00 97.00 194 PRO A O 1
ATOM 1545 N N . GLY A 1 195 ? -15.536 10.904 18.005 1.00 91.88 195 GLY A N 1
ATOM 1546 C CA . GLY A 1 195 ? -14.982 11.213 19.332 1.00 91.88 195 GLY A CA 1
ATOM 1547 C C . GLY A 1 195 ? -14.224 12.535 19.450 1.00 91.88 195 GLY A C 1
ATOM 1548 O O . GLY A 1 195 ? -13.357 12.642 20.308 1.00 91.88 195 GLY A O 1
ATOM 1549 N N . ASN A 1 196 ? -14.554 13.533 18.621 1.00 91.62 196 ASN A N 1
ATOM 1550 C CA . ASN A 1 196 ? -13.927 14.865 18.619 1.00 91.62 196 ASN A CA 1
ATOM 1551 C C . ASN A 1 196 ? -12.395 14.844 18.475 1.00 91.62 196 ASN A C 1
ATOM 1553 O O . ASN A 1 196 ? -11.723 15.773 18.912 1.00 91.62 196 ASN A O 1
ATOM 1557 N N . LEU A 1 197 ? -11.857 13.795 17.851 1.00 95.38 197 LEU A N 1
ATOM 1558 C CA . LEU A 1 197 ? -10.452 13.725 17.474 1.00 95.38 197 LEU A CA 1
ATOM 1559 C C . LEU A 1 197 ? -10.166 14.741 16.364 1.00 95.38 197 LEU A C 1
ATOM 1561 O O . LEU A 1 197 ? -10.948 14.871 15.416 1.00 95.38 197 LEU A O 1
ATOM 1565 N N . THR A 1 198 ? -9.030 15.419 16.467 1.00 96.81 198 THR A N 1
ATOM 1566 C CA . THR A 1 198 ? -8.437 16.182 15.364 1.00 96.81 198 THR A CA 1
ATOM 1567 C C . THR A 1 198 ? -8.038 15.249 14.217 1.00 96.81 198 THR A C 1
ATOM 1569 O O . THR A 1 198 ? -7.901 14.038 14.409 1.00 96.81 198 THR A O 1
ATOM 1572 N N . ASP A 1 199 ? -7.824 15.787 13.014 1.00 96.38 199 ASP A N 1
ATOM 1573 C CA . ASP A 1 199 ? -7.376 14.968 11.880 1.00 96.38 199 ASP A CA 1
ATOM 1574 C C . ASP A 1 199 ? -6.027 14.288 12.162 1.00 96.38 199 ASP A C 1
ATOM 1576 O O . ASP A 1 199 ? -5.877 13.105 11.864 1.00 96.38 199 ASP A O 1
ATOM 1580 N N . ASP A 1 200 ? -5.097 14.972 12.834 1.00 96.69 200 ASP A N 1
ATOM 1581 C CA . ASP A 1 200 ? -3.806 14.398 13.232 1.00 96.69 200 ASP A CA 1
ATOM 1582 C C . ASP A 1 200 ? -3.968 13.231 14.217 1.00 96.69 200 ASP A C 1
ATOM 1584 O O . ASP A 1 200 ? -3.303 12.202 14.087 1.00 96.69 200 ASP A O 1
ATOM 1588 N N . GLU A 1 201 ? -4.895 13.333 15.174 1.00 97.00 201 GLU A N 1
ATOM 1589 C CA . GLU A 1 201 ? -5.190 12.244 16.112 1.00 97.00 201 GLU A CA 1
ATOM 1590 C C . GLU A 1 201 ? -5.867 11.055 15.420 1.00 97.00 201 GLU A C 1
ATOM 1592 O O . GLU A 1 201 ? -5.550 9.902 15.725 1.00 97.00 201 GLU A O 1
ATOM 1597 N N . LYS A 1 202 ? -6.768 11.306 14.460 1.00 97.88 202 LYS A N 1
ATOM 1598 C CA . LYS A 1 202 ? -7.385 10.251 13.638 1.00 97.88 202 LYS A CA 1
ATOM 1599 C C . LYS A 1 202 ? -6.343 9.530 12.792 1.00 97.88 202 LYS A C 1
ATOM 1601 O O . LYS A 1 202 ? -6.352 8.299 12.735 1.00 97.88 202 LYS A O 1
ATOM 1606 N N . ILE A 1 203 ? -5.441 10.286 12.165 1.00 97.56 203 ILE A N 1
ATOM 1607 C CA . ILE A 1 203 ? -4.317 9.747 11.397 1.00 97.56 203 ILE A CA 1
ATOM 1608 C C . ILE A 1 203 ? -3.448 8.896 12.321 1.00 97.56 203 ILE A C 1
ATOM 1610 O O . ILE A 1 203 ? -3.280 7.713 12.046 1.00 97.56 203 ILE A O 1
ATOM 1614 N N . GLY A 1 204 ? -2.971 9.441 13.442 1.00 97.19 204 GLY A N 1
ATOM 1615 C CA . GLY A 1 204 ? -2.111 8.718 14.382 1.00 97.19 204 GLY A CA 1
ATOM 1616 C C . GLY A 1 204 ? -2.748 7.427 14.908 1.00 97.19 204 GLY A C 1
ATOM 1617 O O . GLY A 1 204 ? -2.091 6.385 14.964 1.00 97.19 204 GLY A O 1
ATOM 1618 N N . LEU A 1 205 ? -4.049 7.453 15.215 1.00 97.44 205 LEU A N 1
ATOM 1619 C CA . LEU A 1 205 ? -4.788 6.262 15.631 1.00 97.44 205 LEU A CA 1
ATOM 1620 C C . LEU A 1 205 ? -4.851 5.205 14.518 1.00 97.44 205 LEU A C 1
ATOM 1622 O O . LEU A 1 205 ? -4.541 4.037 14.754 1.00 97.44 205 LEU A O 1
ATOM 1626 N N . ALA A 1 206 ? -5.222 5.600 13.299 1.00 97.69 206 ALA A N 1
ATOM 1627 C CA . ALA A 1 206 ? -5.290 4.685 12.163 1.00 97.69 206 ALA A CA 1
ATOM 1628 C C . ALA A 1 206 ? -3.904 4.141 11.764 1.00 97.69 206 ALA A C 1
ATOM 1630 O O . ALA A 1 206 ? -3.792 2.975 11.379 1.00 97.69 206 ALA A O 1
ATOM 1631 N N . GLN A 1 207 ? -2.839 4.935 11.913 1.00 97.56 207 GLN A N 1
ATOM 1632 C CA . GLN A 1 207 ? -1.454 4.495 11.726 1.00 97.56 207 GLN A CA 1
ATOM 1633 C C . GLN A 1 207 ? -1.079 3.390 12.709 1.00 97.56 207 GLN A C 1
ATOM 1635 O O . GLN A 1 207 ? -0.602 2.338 12.281 1.00 97.56 207 GLN A O 1
ATOM 1640 N N . ALA A 1 208 ? -1.348 3.596 14.001 1.00 97.00 208 ALA A N 1
ATOM 1641 C CA . ALA A 1 208 ? -1.066 2.607 15.036 1.00 97.00 208 ALA A CA 1
ATOM 1642 C C . ALA A 1 208 ? -1.852 1.305 14.805 1.00 97.00 208 ALA A C 1
ATOM 1644 O O . ALA A 1 208 ? -1.286 0.216 14.880 1.00 97.00 208 ALA A O 1
ATOM 1645 N N . LEU A 1 209 ? -3.132 1.410 14.435 1.00 97.00 209 LEU A N 1
ATOM 1646 C CA . LEU A 1 209 ? -3.972 0.255 14.103 1.00 97.00 209 LEU A CA 1
ATOM 1647 C C . LEU A 1 209 ? -3.523 -0.477 12.826 1.00 97.00 209 LEU A C 1
ATOM 1649 O O . LEU A 1 209 ? -3.709 -1.687 12.705 1.00 97.00 209 LEU A O 1
ATOM 1653 N N . THR A 1 210 ? -2.927 0.236 11.869 1.00 96.69 210 THR A N 1
ATOM 1654 C CA . THR A 1 210 ? -2.333 -0.377 10.671 1.00 96.69 210 THR A CA 1
ATOM 1655 C C . THR A 1 210 ? -1.049 -1.126 11.028 1.00 96.69 210 THR A C 1
ATOM 1657 O O . THR A 1 210 ? -0.832 -2.251 10.583 1.00 96.69 210 THR A O 1
ATOM 1660 N N . GLN A 1 211 ? -0.216 -0.549 11.899 1.00 94.69 211 GLN A N 1
ATOM 1661 C CA . GLN A 1 211 ? 1.010 -1.186 12.393 1.00 94.69 211 GLN A CA 1
ATOM 1662 C C . GLN A 1 211 ? 0.722 -2.440 13.228 1.00 94.69 211 GLN A C 1
ATOM 1664 O O . GLN A 1 211 ? 1.452 -3.424 13.117 1.00 94.69 211 GLN A O 1
ATOM 1669 N N . SER A 1 212 ? -0.366 -2.442 14.005 1.00 93.75 212 SER A N 1
ATOM 1670 C CA . SER A 1 212 ? -0.832 -3.619 14.749 1.00 93.75 212 SER A CA 1
ATOM 1671 C C . SER A 1 212 ? -1.636 -4.616 13.903 1.00 93.75 212 SER A C 1
ATOM 1673 O O . SER A 1 212 ? -2.124 -5.610 14.435 1.00 93.75 212 SER A O 1
ATOM 1675 N N . ARG A 1 213 ? -1.747 -4.395 12.582 1.00 93.19 213 ARG A N 1
ATOM 1676 C CA . ARG A 1 213 ? -2.466 -5.256 11.620 1.00 93.19 213 ARG A CA 1
ATOM 1677 C C . ARG A 1 213 ? -3.968 -5.408 11.894 1.00 93.19 213 ARG A C 1
ATOM 1679 O O . ARG A 1 213 ? -4.598 -6.338 11.390 1.00 93.19 213 ARG A O 1
ATOM 1686 N N . VAL A 1 214 ? -4.552 -4.493 12.664 1.00 95.62 214 VAL A N 1
ATOM 1687 C CA . VAL A 1 214 ? -6.009 -4.394 12.832 1.00 95.62 214 VAL A CA 1
ATOM 1688 C C . VAL A 1 214 ? -6.631 -3.800 11.573 1.00 95.62 214 VAL A C 1
ATOM 1690 O O . VAL A 1 214 ? -7.615 -4.320 11.052 1.00 95.62 214 VAL A O 1
ATOM 1693 N N . LEU A 1 215 ? -6.026 -2.727 11.062 1.00 96.81 215 LEU A N 1
ATOM 1694 C CA . LEU A 1 215 ? -6.434 -2.089 9.819 1.00 96.81 215 LEU A CA 1
ATOM 1695 C C . LEU A 1 215 ? -5.476 -2.443 8.689 1.00 96.81 215 LEU A C 1
ATOM 1697 O O . LEU A 1 215 ? -4.265 -2.540 8.877 1.00 96.81 215 LEU A O 1
ATOM 1701 N N . ARG A 1 216 ? -6.032 -2.575 7.490 1.00 94.94 216 ARG A N 1
ATOM 1702 C CA . ARG A 1 216 ? -5.276 -2.561 6.238 1.00 94.94 216 ARG A CA 1
ATOM 1703 C C . ARG A 1 216 ? -5.749 -1.409 5.374 1.00 94.94 216 ARG A C 1
ATOM 1705 O O . ARG A 1 216 ? -6.932 -1.061 5.387 1.00 94.94 216 ARG A O 1
ATOM 1712 N N . VAL A 1 217 ? -4.837 -0.835 4.608 1.00 93.44 217 VAL A N 1
ATOM 1713 C CA . VAL A 1 217 ? -5.183 0.171 3.609 1.00 93.44 217 VAL A CA 1
ATOM 1714 C C . VAL A 1 217 ? -6.004 -0.498 2.505 1.00 93.44 217 VAL A C 1
ATOM 1716 O O . VAL A 1 217 ? -5.687 -1.607 2.072 1.00 93.44 217 VAL A O 1
ATOM 1719 N N . ALA A 1 218 ? -7.108 0.132 2.100 1.00 87.81 218 ALA A N 1
ATOM 1720 C CA . ALA A 1 218 ? -7.873 -0.360 0.962 1.00 87.81 218 ALA A CA 1
ATOM 1721 C C . ALA A 1 218 ? -7.062 -0.152 -0.335 1.00 87.81 218 ALA A C 1
ATOM 1723 O O . ALA A 1 218 ? -6.474 0.925 -0.482 1.00 87.81 218 ALA A O 1
ATOM 1724 N N . PRO A 1 219 ? -7.021 -1.153 -1.235 1.00 68.94 219 PRO A N 1
ATOM 1725 C CA . PRO A 1 219 ? -6.421 -1.005 -2.557 1.00 68.94 219 PRO A CA 1
ATOM 1726 C C . PRO A 1 219 ? -7.210 -0.022 -3.421 1.00 68.94 219 PRO A C 1
ATOM 1728 O O . PRO A 1 219 ? -8.408 0.225 -3.144 1.00 68.94 219 PRO A O 1
#

InterPro domains:
  IPR060757 UCP032817-like [PF27765] (22-97)

Foldseek 3Di:
DPQDDDDPLLVVLLVDDDVVLLVVCCVVVLDVDSVVSVVLLSVLSLVVSLQLPDDQAHEAQQFPSNVVSVVSLCVVVVVQQCSCCRRPVGRDDDAPDVGDDPPPHHHDDPVVVQVSSCSNPVDGDDPRSQHLSSAFQQFKKFFPQALQWDWDDDPQKIFIAGNVRHTLDIDGCLQRQQSVCLNHDGMDGLNPRDRPDDRVRSSVVVSSCVVSVRIDTDD

Sequence (219 aa):
MTALVLSERLKKALAFDAPYVIDRLIKDRVADTPALAGELFSEVKKFFVLCEITDDVSLPMYSAMVDQAWHTFILFTAEYTAYSHHYFGRYLNHVPAGGNVVDRRRVGTFSEFRERYEALHGTPMPRIWYDSNSISPARRVINAQAGQLTVNRMGRTVELVDSAGSVVLSTNGIARPALHFVAQTSDFYVRELPGNLTDDEKIGLAQALTQSRVLRVAP

Secondary structure (DSSP, 8-state):
-------HHHHHHHH---HHHHHHHHHTTS-SSHHHHHHHHHHHHHHHHHHHH--SSB-----HHHHHHHHHHHHSHHHHHHHHHHHHSS------TT------SPBPPHHHHHHHHHHHHSSPPPGGGSGGGG--TT-EEE-TTTTT-EEEEETTEEEEE-TTS-EEEEEEGGGHHHHHHHHH-SEEEGGG--SS--HHHHHHHHHHHHHTTS-EE--

Organism: Mycobacterium angelicum (NCBI:txid470074)